Protein AF-A0A7Z9U9C7-F1 (afdb_monomer_lite)

Foldseek 3Di:
DDDDPPPPPPPDDDPVNVVVCVVVVVVVVVVVVVVVVVVVLVVVLVVLVVVLVVQQVLLVVLVQVVLQQFAFQPPAAAPVRHGGHAFKDDPPPDDQDDVPDPDDDDDFDKTKGKGQDDPFPPDDRDPPVCCVPPRFIWIKMWGWDQAPPLQAIWTKIFTFPGAHNHRNPGNYGDPVTDIDTSGGRWFFQDPPDPSRGDCQWDWDADPPGKIKIKGKHWSPRDVVSQVSQDDDPDGTDIDIDIDIDDRVVSVPD

Structure (mmCIF, N/CA/C/O backbone):
data_AF-A0A7Z9U9C7-F1
#
_entry.id   AF-A0A7Z9U9C7-F1
#
loop_
_atom_site.group_PDB
_atom_site.id
_atom_site.type_symbol
_atom_site.label_atom_id
_atom_site.label_alt_id
_atom_site.label_comp_id
_atom_site.label_asym_id
_atom_site.label_entity_id
_atom_site.label_seq_id
_atom_site.pdbx_PDB_ins_code
_atom_site.Cartn_x
_atom_site.Cartn_y
_atom_site.Cartn_z
_atom_site.occupancy
_atom_site.B_iso_or_equiv
_atom_site.auth_seq_id
_atom_site.auth_comp_id
_atom_site.auth_asym_id
_atom_site.auth_atom_id
_atom_site.pdbx_PDB_model_num
ATOM 1 N N . MET A 1 1 ? -26.287 56.395 79.091 1.00 42.47 1 MET A N 1
ATOM 2 C CA . MET A 1 1 ? -26.427 55.898 77.705 1.00 42.47 1 MET A CA 1
ATOM 3 C C . MET A 1 1 ? -25.687 54.576 77.603 1.00 42.47 1 MET A C 1
ATOM 5 O O . MET A 1 1 ? -24.468 54.585 77.644 1.00 42.47 1 MET A O 1
ATOM 9 N N . GLY A 1 2 ? -26.403 53.453 77.556 1.00 41.31 2 GLY A N 1
ATOM 10 C CA . GLY A 1 2 ? -25.819 52.135 77.297 1.00 41.31 2 GLY A CA 1
ATOM 11 C C . GLY A 1 2 ? -26.450 51.583 76.028 1.00 41.31 2 GLY A C 1
ATOM 12 O O . GLY A 1 2 ? -27.658 51.376 75.995 1.00 41.31 2 GLY A O 1
ATOM 13 N N . ILE A 1 3 ? -25.658 51.429 74.970 1.00 54.56 3 ILE A N 1
ATOM 14 C CA . ILE A 1 3 ? -26.102 50.847 73.701 1.00 54.56 3 ILE A CA 1
ATOM 15 C C . ILE A 1 3 ? -26.277 49.340 73.943 1.00 54.56 3 ILE A C 1
ATOM 17 O O . ILE A 1 3 ? -25.317 48.706 74.389 1.00 54.56 3 ILE A O 1
ATOM 21 N N . PRO A 1 4 ? -27.452 48.736 73.688 1.00 48.97 4 PRO A N 1
ATOM 22 C CA . PRO A 1 4 ? -27.586 47.294 73.807 1.00 48.97 4 PRO A CA 1
ATOM 23 C C . PRO A 1 4 ? -26.758 46.632 72.703 1.00 48.97 4 PRO A C 1
ATOM 25 O O . PRO A 1 4 ? -27.008 46.827 71.514 1.00 48.97 4 PRO A O 1
ATOM 28 N N . GLN A 1 5 ? -25.754 45.852 73.105 1.00 55.41 5 GLN A N 1
ATOM 29 C CA . GLN A 1 5 ? -25.032 44.967 72.202 1.00 55.41 5 GLN A CA 1
ATOM 30 C C . GLN A 1 5 ? -26.007 43.907 71.686 1.00 55.41 5 GLN A C 1
ATOM 32 O O . GLN A 1 5 ? -26.390 42.982 72.404 1.00 55.41 5 GLN A O 1
ATOM 37 N N . THR A 1 6 ? -26.416 44.030 70.426 1.00 51.12 6 THR A N 1
ATOM 38 C CA . THR A 1 6 ? -27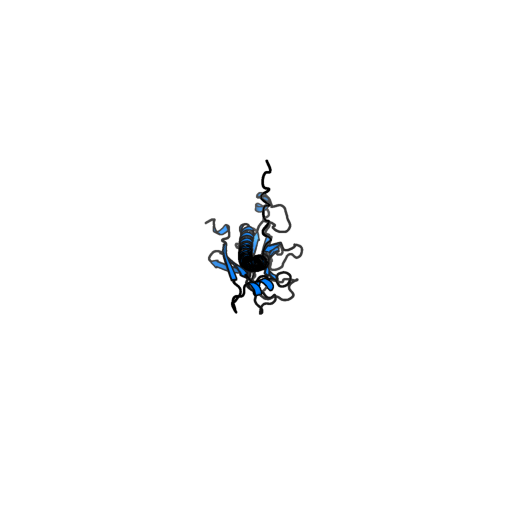.065 42.943 69.702 1.00 51.12 6 THR A CA 1
ATOM 39 C C . THR A 1 6 ? -26.023 41.853 69.480 1.00 51.12 6 THR A C 1
ATOM 41 O O . THR A 1 6 ? -25.224 41.891 68.546 1.00 51.12 6 THR A O 1
ATOM 44 N N . SER A 1 7 ? -25.991 40.866 70.376 1.00 52.22 7 SER A N 1
ATOM 45 C CA . SER A 1 7 ? -25.245 39.640 70.110 1.00 52.22 7 SER A CA 1
ATOM 46 C C . SER A 1 7 ? -25.823 39.006 68.840 1.00 52.22 7 SER A C 1
ATOM 48 O O . SER A 1 7 ? -26.969 38.557 68.797 1.00 52.22 7 SER A O 1
ATOM 50 N N . LEU A 1 8 ? -25.041 39.018 67.759 1.00 55.34 8 LEU A N 1
ATOM 51 C CA . LEU A 1 8 ? -25.302 38.204 66.579 1.00 55.34 8 LEU A CA 1
ATOM 52 C C . LEU A 1 8 ? -25.258 36.749 67.040 1.00 55.34 8 LEU A C 1
ATOM 54 O O . LEU A 1 8 ? -24.189 36.161 67.208 1.00 55.34 8 LEU A O 1
ATOM 58 N N . ARG A 1 9 ? -26.439 36.187 67.309 1.00 52.50 9 ARG A N 1
ATOM 59 C CA . ARG A 1 9 ? -26.630 34.787 67.674 1.00 52.50 9 ARG A CA 1
ATOM 60 C C . ARG A 1 9 ? -26.138 33.953 66.492 1.00 52.50 9 ARG A C 1
ATOM 62 O O . ARG A 1 9 ? -26.884 33.729 65.543 1.00 52.50 9 ARG A O 1
ATOM 69 N N . ARG A 1 10 ? -24.866 33.535 66.521 1.00 58.78 10 ARG A N 1
ATOM 70 C CA . ARG A 1 10 ? -24.325 32.535 65.595 1.00 58.78 10 ARG A CA 1
ATOM 71 C C . ARG A 1 10 ? -25.177 31.283 65.770 1.00 58.78 10 ARG A C 1
ATOM 73 O O . ARG A 1 10 ? -25.016 30.552 66.743 1.00 58.78 10 ARG A O 1
ATOM 80 N N . ARG A 1 11 ? -26.143 31.080 64.874 1.00 63.06 11 ARG A N 1
ATOM 81 C CA . ARG A 1 11 ? -26.871 29.819 64.773 1.00 63.06 11 ARG A CA 1
ATOM 82 C C . ARG A 1 11 ? -25.865 28.807 64.240 1.00 63.06 11 ARG A C 1
ATOM 84 O O . ARG A 1 11 ? -25.481 28.876 63.078 1.00 63.06 11 ARG A O 1
ATOM 91 N N . GLY A 1 12 ? -25.355 27.960 65.129 1.00 66.62 12 GLY A N 1
ATOM 92 C CA . GLY A 1 12 ? -24.594 26.786 64.722 1.00 66.62 12 GLY A CA 1
ATOM 93 C C . GLY A 1 12 ? -25.483 25.896 63.860 1.00 66.62 12 GLY A C 1
ATOM 94 O O . GLY A 1 12 ? -26.683 25.797 64.120 1.00 66.62 12 GLY A O 1
ATOM 95 N N . PHE A 1 13 ? -24.894 25.293 62.832 1.00 68.06 13 PHE A N 1
ATOM 96 C CA . PHE A 1 13 ? -25.578 24.316 61.996 1.00 68.06 13 PHE A CA 1
ATOM 97 C C . PHE A 1 13 ? -26.118 23.176 62.862 1.00 68.06 13 PHE A C 1
ATOM 99 O O . PHE A 1 13 ? -25.411 22.631 63.714 1.00 68.06 13 PHE A O 1
ATOM 106 N N . THR A 1 14 ? -27.380 22.826 62.652 1.00 82.44 14 THR A N 1
ATOM 107 C CA . THR A 1 14 ? -27.990 21.671 63.306 1.00 82.44 14 THR A CA 1
ATOM 108 C C . THR A 1 14 ? -27.438 20.378 62.703 1.00 82.44 14 THR A C 1
ATOM 110 O O . THR A 1 14 ? -27.059 20.328 61.532 1.00 82.44 14 THR A O 1
ATOM 113 N N . ILE A 1 15 ? -27.410 19.296 63.488 1.00 80.31 15 ILE A N 1
ATOM 114 C CA . ILE A 1 15 ? -26.941 17.974 63.026 1.00 80.31 15 ILE A CA 1
ATOM 115 C C . ILE A 1 15 ? -27.709 17.518 61.771 1.00 80.31 15 ILE A C 1
ATOM 117 O O . ILE A 1 15 ? -27.127 16.920 60.870 1.00 80.31 15 ILE A O 1
ATOM 121 N N . ILE A 1 16 ? -28.999 17.855 61.683 1.00 84.44 16 ILE A N 1
ATOM 122 C CA . ILE A 1 16 ? -29.855 17.535 60.534 1.00 84.44 16 ILE A CA 1
ATOM 123 C C . ILE A 1 16 ? -29.393 18.286 59.280 1.00 84.44 16 ILE A C 1
ATOM 125 O O . ILE A 1 16 ? -29.258 17.673 58.226 1.00 84.44 16 ILE A O 1
ATOM 129 N N . GLU A 1 17 ? -29.097 19.584 59.377 1.00 82.88 17 GLU A N 1
ATOM 130 C CA . GLU A 1 17 ? -28.591 20.358 58.236 1.00 82.88 17 GLU A CA 1
ATOM 131 C C . GLU A 1 17 ? -27.232 19.829 57.751 1.00 82.88 17 GLU A C 1
ATOM 133 O O . GLU A 1 17 ? -27.009 19.742 56.547 1.00 82.88 17 GLU A O 1
ATOM 138 N N . ILE A 1 18 ? -26.351 19.398 58.662 1.00 86.44 18 ILE A N 1
ATOM 139 C CA . ILE A 1 18 ? -25.065 18.776 58.301 1.00 86.44 18 ILE A CA 1
ATOM 140 C C . ILE A 1 18 ? -25.289 17.457 57.545 1.00 86.44 18 ILE A C 1
ATOM 142 O O . ILE A 1 18 ? -24.647 17.219 56.522 1.00 86.44 18 ILE A O 1
ATOM 146 N N . LEU A 1 19 ? -26.221 16.616 58.002 1.00 88.06 19 LEU A N 1
ATOM 147 C CA . LEU A 1 19 ? -26.559 15.356 57.330 1.00 88.06 19 LEU A CA 1
ATOM 148 C C . LEU A 1 19 ? -27.165 15.583 55.941 1.00 88.06 19 LEU A C 1
ATOM 150 O O . LEU A 1 19 ? -26.812 14.874 55.001 1.00 88.06 19 LEU A O 1
ATOM 154 N N . VAL A 1 20 ? -28.029 16.590 55.790 1.00 89.81 20 VAL A N 1
ATOM 155 C CA . VAL A 1 20 ? -28.599 16.964 54.488 1.00 89.81 20 VAL A CA 1
ATOM 156 C C . VAL A 1 20 ? -27.503 17.450 53.541 1.00 89.81 20 VAL A C 1
ATOM 158 O O . VAL A 1 20 ? -27.448 17.000 52.399 1.00 89.81 20 VAL A O 1
ATOM 161 N N . VAL A 1 21 ? -26.588 18.304 54.008 1.00 90.12 21 VAL A N 1
ATOM 162 C CA . VAL A 1 21 ? -25.460 18.781 53.195 1.00 90.12 21 VAL A CA 1
ATOM 163 C C . VAL A 1 21 ? -24.563 17.620 52.768 1.00 90.12 21 VAL A C 1
ATOM 165 O O . VAL A 1 21 ? -24.186 17.552 51.599 1.00 90.12 21 VAL A O 1
ATOM 168 N N . LEU A 1 22 ? -24.263 16.675 53.662 1.00 89.69 22 LEU A N 1
ATOM 169 C CA . LEU A 1 22 ? -23.480 15.483 53.324 1.00 89.69 22 LEU A CA 1
ATOM 170 C C . LEU A 1 22 ? -24.203 14.576 52.320 1.00 89.69 22 LEU A C 1
ATOM 172 O O . LEU A 1 22 ? -23.571 14.088 51.386 1.00 89.69 22 LEU A O 1
ATOM 176 N N . GLY A 1 23 ? -25.515 14.380 52.472 1.00 90.62 23 GLY A N 1
ATOM 177 C CA . GLY A 1 23 ? -26.328 13.589 51.545 1.00 90.62 23 GLY A CA 1
ATOM 178 C C . GLY A 1 23 ? -26.419 14.213 50.151 1.00 90.62 23 GLY A C 1
ATOM 179 O O . GLY A 1 23 ? -26.228 13.529 49.151 1.00 90.62 23 GLY A O 1
ATOM 180 N N . VAL A 1 24 ? -26.647 15.525 50.070 1.00 92.62 24 VAL A N 1
ATOM 181 C CA . VAL A 1 24 ? -26.693 16.247 48.788 1.00 92.62 24 VAL A CA 1
ATOM 182 C C . VAL A 1 24 ? -25.309 16.282 48.138 1.00 92.62 24 VAL A C 1
ATOM 184 O O . VAL A 1 24 ? -25.190 16.055 46.937 1.00 92.62 24 VAL A O 1
ATOM 187 N N . SER A 1 25 ? -24.250 16.500 48.922 1.00 91.12 25 SER A N 1
ATOM 188 C CA . SER A 1 25 ? -22.874 16.522 48.410 1.00 91.12 25 SER A CA 1
ATOM 189 C C . SER A 1 25 ? -22.423 15.147 47.912 1.00 91.12 25 SER A C 1
ATOM 191 O O . SER A 1 25 ? -21.778 15.061 46.869 1.00 91.12 25 SER A O 1
ATOM 193 N N . SER A 1 26 ? -22.781 14.062 48.610 1.00 90.50 26 SER A N 1
ATOM 194 C CA . SER A 1 26 ? -22.460 12.700 48.166 1.00 90.50 26 SER A CA 1
ATOM 195 C C . SER A 1 26 ? -23.234 12.321 46.904 1.00 90.50 26 SER A C 1
ATOM 197 O O . SER A 1 26 ? -22.638 11.791 45.968 1.00 90.50 26 SER A O 1
ATOM 199 N N . LEU A 1 27 ? -24.521 12.674 46.821 1.00 93.19 27 LEU A N 1
ATOM 200 C CA . LEU A 1 27 ? -25.331 12.477 45.619 1.00 93.19 27 LEU A CA 1
ATOM 201 C C . LEU A 1 27 ? -24.745 13.234 44.419 1.00 93.19 27 LEU A C 1
ATOM 203 O O . LEU A 1 27 ? -24.613 12.662 43.337 1.00 93.19 27 LEU A O 1
ATOM 207 N N . LEU A 1 28 ? -24.351 14.496 44.618 1.00 91.88 28 LEU A N 1
ATOM 208 C CA . LEU A 1 28 ? -23.705 15.310 43.587 1.00 91.88 28 LEU A CA 1
ATOM 209 C C . LEU A 1 28 ? -22.374 14.704 43.135 1.00 91.88 28 LEU A C 1
ATOM 211 O O . LEU A 1 28 ? -22.113 14.664 41.936 1.00 91.88 28 LEU A O 1
ATOM 215 N N . LEU A 1 29 ? -21.558 14.186 44.057 1.00 93.12 29 LEU A N 1
ATOM 216 C CA . LEU A 1 29 ? -20.303 13.508 43.717 1.00 93.12 29 LEU A CA 1
ATOM 217 C C . LEU A 1 29 ? -20.534 12.226 42.911 1.00 93.12 29 LEU A C 1
ATOM 219 O O . LEU A 1 29 ? -19.809 11.979 41.950 1.00 93.12 29 LEU A O 1
ATOM 223 N N . VAL A 1 30 ? -21.548 11.430 43.259 1.00 92.19 30 VAL A N 1
ATOM 224 C CA . VAL A 1 30 ? -21.900 10.211 42.511 1.00 92.19 30 VAL A CA 1
ATOM 225 C C . VAL A 1 30 ? -22.388 10.556 41.104 1.00 92.19 30 VAL A C 1
ATOM 227 O O . VAL A 1 30 ? -21.942 9.938 40.138 1.00 92.19 30 VAL A O 1
ATOM 230 N N . LEU A 1 31 ? -23.248 11.569 40.968 1.00 89.81 31 LEU A N 1
ATOM 231 C CA . LEU A 1 31 ? -23.704 12.070 39.668 1.00 89.81 31 LEU A CA 1
ATOM 232 C C . LEU A 1 31 ? -22.538 12.586 38.822 1.00 89.81 31 LEU A C 1
ATOM 234 O O . LEU A 1 31 ? -22.415 12.216 37.657 1.00 89.81 31 LEU A O 1
ATOM 238 N N . LEU A 1 32 ? -21.650 13.382 39.416 1.00 90.38 32 LEU A N 1
ATOM 239 C CA . LEU A 1 32 ? -20.472 13.913 38.741 1.00 90.38 32 LEU A CA 1
ATOM 240 C C . LEU A 1 32 ? -19.545 12.781 38.270 1.00 90.38 32 LEU A C 1
ATOM 242 O O . LEU A 1 32 ? -19.127 12.767 37.114 1.00 90.38 32 LEU A O 1
ATOM 246 N N . ALA A 1 33 ? -19.269 11.797 39.130 1.00 85.19 33 ALA A N 1
ATOM 247 C CA . ALA A 1 33 ? -18.455 10.633 38.787 1.00 85.19 33 ALA A CA 1
ATOM 248 C C . ALA A 1 33 ? -19.085 9.800 37.658 1.00 85.19 33 ALA A C 1
ATOM 250 O O . ALA A 1 33 ? -18.378 9.355 36.751 1.00 85.19 33 ALA A O 1
ATOM 251 N N . ALA A 1 34 ? -20.411 9.627 37.675 1.00 84.00 34 ALA A N 1
ATOM 252 C CA . ALA A 1 34 ? -21.136 8.955 36.603 1.00 84.00 34 ALA A CA 1
ATOM 253 C C . ALA A 1 34 ? -21.022 9.729 35.281 1.00 84.00 34 ALA A C 1
ATOM 255 O O . ALA A 1 34 ? -20.659 9.137 34.269 1.00 84.00 34 ALA A O 1
ATOM 256 N N . MET A 1 35 ? -21.235 11.049 35.286 1.00 82.50 35 MET A N 1
ATOM 257 C CA . MET A 1 35 ? -21.115 11.882 34.083 1.00 82.50 35 MET A CA 1
ATOM 258 C C . MET A 1 35 ? -19.691 11.894 33.516 1.00 82.50 35 MET A C 1
ATOM 260 O O . MET A 1 35 ? -19.529 11.777 32.304 1.00 82.50 35 MET A O 1
ATOM 264 N N . PHE A 1 36 ? -18.656 11.964 34.362 1.00 81.56 36 PHE A N 1
ATOM 265 C CA . PHE A 1 36 ? -17.266 11.853 33.905 1.00 81.56 36 PHE A CA 1
ATOM 266 C C . PHE A 1 36 ? -16.976 10.493 33.280 1.00 81.56 36 PHE A C 1
ATOM 268 O O . PHE A 1 36 ? -16.325 10.425 32.239 1.00 81.56 36 PHE A O 1
ATOM 275 N N . ARG A 1 37 ? -17.477 9.407 33.877 1.00 74.38 37 ARG A N 1
ATOM 276 C CA . ARG A 1 37 ? -17.314 8.062 33.322 1.00 74.38 37 ARG A CA 1
ATOM 277 C C . ARG A 1 37 ? -17.971 7.945 31.946 1.00 74.38 37 ARG A C 1
ATOM 279 O O . ARG A 1 37 ? -17.332 7.444 31.024 1.00 74.38 37 ARG A O 1
ATOM 286 N N . THR A 1 38 ? -19.206 8.422 31.796 1.00 72.62 38 THR A N 1
ATOM 287 C CA . THR A 1 38 ? -19.933 8.371 30.519 1.00 72.62 38 THR A CA 1
ATOM 288 C C . THR A 1 38 ? -19.286 9.278 29.472 1.00 72.62 38 THR A C 1
ATOM 290 O O . THR A 1 38 ? -19.036 8.838 28.353 1.00 72.62 38 THR A O 1
ATOM 293 N N . GLY A 1 39 ? -18.914 10.506 29.845 1.00 64.44 39 GLY A N 1
ATOM 294 C CA . GLY A 1 39 ? -18.251 11.454 28.948 1.00 64.44 39 GLY A CA 1
ATOM 295 C C . GLY A 1 39 ? -16.885 10.962 28.468 1.00 64.44 39 GLY A C 1
ATOM 296 O O . GLY A 1 39 ? -16.597 11.007 27.274 1.00 64.44 39 GLY A O 1
ATOM 297 N N . MET A 1 40 ? -16.053 10.412 29.359 1.00 70.25 40 MET A N 1
ATOM 298 C CA . MET A 1 40 ? -14.773 9.813 28.958 1.00 70.25 40 MET A CA 1
ATOM 299 C C . MET A 1 40 ? -14.962 8.601 28.041 1.00 70.25 40 MET A C 1
ATOM 301 O O . MET A 1 40 ? -14.163 8.399 27.127 1.00 70.25 40 MET A O 1
ATOM 305 N N . TRP A 1 41 ? -16.014 7.807 28.255 1.00 62.94 41 TRP A N 1
ATOM 306 C CA . TRP A 1 41 ? -16.321 6.662 27.402 1.00 62.94 41 TRP A CA 1
ATOM 307 C C . TRP A 1 41 ? -16.702 7.092 25.978 1.00 62.94 41 TRP A C 1
ATOM 309 O O . TRP A 1 41 ? -16.161 6.556 25.010 1.00 62.94 41 TRP A O 1
ATOM 319 N N . GLU A 1 42 ? -17.556 8.107 25.830 1.00 60.88 42 GLU A N 1
ATOM 320 C CA . GLU A 1 42 ? -17.929 8.654 24.519 1.00 60.88 42 GLU A CA 1
ATOM 321 C C . GLU A 1 42 ? -16.744 9.311 23.798 1.00 60.88 42 GLU A C 1
ATOM 323 O O . GLU A 1 42 ? -16.528 9.068 22.606 1.00 60.88 42 GLU A O 1
ATOM 328 N N . VAL A 1 43 ? -15.929 10.088 24.521 1.00 58.84 43 VAL A N 1
ATOM 329 C CA . VAL A 1 43 ? -14.726 10.734 23.971 1.00 58.84 43 VAL A CA 1
ATOM 330 C C . VAL A 1 43 ? -13.703 9.693 23.512 1.00 58.84 43 VAL A C 1
ATOM 332 O O . VAL A 1 43 ? -13.184 9.794 22.399 1.00 58.84 43 VAL A O 1
ATOM 335 N N . SER A 1 44 ? -13.456 8.651 24.313 1.00 59.50 44 SER A N 1
ATOM 336 C CA . SER A 1 44 ? -12.551 7.555 23.947 1.00 59.50 44 SER A CA 1
ATOM 337 C C . SER A 1 44 ? -13.033 6.814 22.697 1.00 59.50 44 SER A C 1
ATOM 339 O O . SER A 1 44 ? -12.233 6.532 21.803 1.00 59.50 44 SER A O 1
ATOM 341 N N . ARG A 1 45 ? -14.342 6.557 22.589 1.00 60.41 45 ARG A N 1
ATOM 342 C CA . ARG A 1 45 ? -14.945 5.879 21.433 1.00 60.41 45 ARG A CA 1
ATOM 343 C C . ARG A 1 45 ? -14.869 6.716 20.154 1.00 60.41 45 ARG A C 1
ATOM 345 O O . ARG A 1 45 ? -14.635 6.172 19.074 1.00 60.41 45 ARG A O 1
ATOM 352 N N . SER A 1 46 ? -15.058 8.030 20.266 1.00 58.69 46 SER A N 1
ATOM 353 C CA . SER A 1 46 ? -14.942 8.965 19.141 1.00 58.69 46 SER A CA 1
ATOM 354 C C . SER A 1 46 ? -13.493 9.089 18.656 1.00 58.69 46 SER A C 1
ATOM 356 O O . SER A 1 46 ? -13.226 8.982 17.457 1.00 58.69 46 SER A O 1
ATOM 358 N N . SER A 1 47 ? -12.541 9.211 19.588 1.00 61.31 47 SER A N 1
ATOM 359 C CA . SER A 1 47 ? -11.113 9.347 19.281 1.00 61.31 47 SER A CA 1
ATOM 360 C C . SER A 1 47 ? -10.562 8.151 18.499 1.00 61.31 47 SER A C 1
ATOM 362 O O . SER A 1 47 ? -9.881 8.345 17.493 1.00 61.31 47 SER A O 1
ATOM 364 N N . GLY A 1 48 ? -10.901 6.921 18.903 1.00 65.75 48 GLY A N 1
ATOM 365 C CA . GLY A 1 48 ? -10.427 5.717 18.209 1.00 65.75 48 GLY A CA 1
ATOM 366 C C . GLY A 1 48 ? -10.908 5.637 16.756 1.00 65.75 48 GLY A C 1
ATOM 367 O O . GLY A 1 48 ? -10.145 5.292 15.859 1.00 65.75 48 GLY A O 1
ATOM 368 N N . ARG A 1 49 ? -12.154 6.041 16.475 1.00 69.75 49 ARG A N 1
ATOM 369 C CA . ARG A 1 49 ? -12.685 6.056 15.099 1.00 69.75 49 ARG A CA 1
ATOM 370 C C . ARG A 1 49 ? -11.974 7.073 14.211 1.00 69.75 49 ARG A C 1
ATOM 372 O O . ARG A 1 49 ? -11.687 6.774 13.055 1.00 69.75 49 ARG A O 1
ATOM 379 N N . ILE A 1 50 ? -11.694 8.261 14.743 1.00 75.38 50 ILE A N 1
ATOM 380 C CA . ILE A 1 50 ? -10.988 9.320 14.009 1.00 75.38 50 ILE A CA 1
ATOM 381 C C . ILE A 1 50 ? -9.577 8.860 13.642 1.00 75.38 50 ILE A C 1
ATOM 383 O O . ILE A 1 50 ? -9.131 9.068 12.513 1.00 75.38 50 ILE A O 1
ATOM 387 N N . GLU A 1 51 ? -8.886 8.201 14.569 1.00 76.38 51 GLU A N 1
ATOM 388 C CA . GLU A 1 51 ? -7.540 7.692 14.335 1.00 76.38 51 GLU A CA 1
ATOM 389 C C . GLU A 1 51 ? -7.514 6.603 13.256 1.00 76.38 51 GLU A C 1
ATOM 391 O O . GLU A 1 51 ? -6.723 6.699 12.315 1.00 76.38 51 GLU A O 1
ATOM 396 N N . VAL A 1 52 ? -8.434 5.635 13.324 1.00 77.00 52 VAL A N 1
ATOM 397 C CA . VAL A 1 52 ? -8.602 4.570 12.316 1.00 77.00 52 VAL A CA 1
ATOM 398 C C . VAL A 1 52 ? -8.850 5.153 10.924 1.00 77.00 52 VAL A C 1
ATOM 400 O O . VAL A 1 52 ? -8.207 4.749 9.952 1.00 77.00 52 VAL A O 1
ATOM 403 N N . VAL A 1 53 ? -9.723 6.160 10.822 1.00 83.56 53 VAL A N 1
ATOM 404 C CA . VAL A 1 53 ? -9.986 6.856 9.555 1.00 83.56 53 VAL A CA 1
ATOM 405 C C . VAL A 1 53 ? -8.738 7.585 9.052 1.00 83.56 53 VAL A C 1
ATOM 407 O O . VAL A 1 53 ? -8.400 7.508 7.869 1.00 83.56 53 VAL A O 1
ATOM 410 N N . ARG A 1 54 ? -8.017 8.274 9.943 1.00 86.12 54 ARG A N 1
ATOM 411 C CA . ARG A 1 54 ? -6.783 8.984 9.593 1.00 86.12 54 ARG A CA 1
ATOM 412 C C . ARG A 1 54 ? -5.726 8.030 9.036 1.00 86.12 54 ARG A C 1
ATOM 414 O O . ARG A 1 54 ? -5.087 8.372 8.047 1.00 86.12 54 ARG A O 1
ATOM 421 N N . MET A 1 55 ? -5.575 6.843 9.623 1.00 84.75 55 MET A N 1
ATOM 422 C CA . MET A 1 55 ? -4.631 5.826 9.149 1.00 84.75 55 MET A CA 1
ATOM 423 C C . MET A 1 55 ? -4.989 5.294 7.762 1.00 84.75 55 MET A C 1
ATOM 425 O O . MET A 1 55 ? -4.121 5.255 6.893 1.00 84.75 55 MET A O 1
ATOM 429 N N . GLY A 1 56 ? -6.257 4.934 7.531 1.00 87.19 56 GLY A N 1
ATOM 430 C CA . GLY A 1 56 ? -6.704 4.456 6.218 1.00 87.19 56 GLY A CA 1
ATOM 431 C C . GLY A 1 56 ? -6.481 5.498 5.119 1.00 87.19 56 GLY A C 1
ATOM 432 O O . GLY A 1 56 ? -5.964 5.183 4.046 1.00 87.19 56 GLY A O 1
ATOM 433 N N . ARG A 1 57 ? -6.773 6.769 5.417 1.00 90.62 57 ARG A N 1
ATOM 434 C CA . ARG A 1 57 ? -6.536 7.874 4.484 1.00 90.62 57 ARG A CA 1
ATOM 435 C C . ARG A 1 57 ? -5.050 8.110 4.234 1.00 90.62 57 ARG A C 1
ATOM 437 O O . ARG A 1 57 ? -4.642 8.209 3.085 1.00 90.62 57 ARG A O 1
ATOM 444 N N . GLN A 1 58 ? -4.238 8.133 5.290 1.00 91.88 58 GLN A N 1
ATOM 445 C CA . GLN A 1 58 ? -2.788 8.272 5.172 1.00 91.88 58 GLN A CA 1
ATOM 446 C C . GLN A 1 58 ? -2.178 7.148 4.324 1.00 91.88 58 GLN A C 1
ATOM 448 O O . GLN A 1 58 ? -1.271 7.409 3.536 1.00 91.88 58 GLN A O 1
ATOM 453 N N . ALA A 1 59 ? -2.676 5.915 4.456 1.00 91.19 59 ALA A N 1
ATOM 454 C CA . ALA A 1 59 ? -2.242 4.794 3.630 1.00 91.19 59 ALA A CA 1
ATOM 455 C C . ALA A 1 59 ? -2.525 5.057 2.144 1.00 91.19 59 ALA A C 1
ATOM 457 O O . ALA A 1 59 ? -1.609 4.959 1.331 1.00 91.19 59 ALA A O 1
ATOM 458 N N . LEU A 1 60 ? -3.754 5.456 1.797 1.00 92.75 60 LEU A N 1
ATOM 459 C CA . LEU A 1 60 ? -4.124 5.789 0.418 1.00 92.75 60 LEU A CA 1
ATOM 460 C C . LEU A 1 60 ? -3.312 6.965 -0.138 1.00 92.75 60 LEU A C 1
ATOM 462 O O . LEU A 1 60 ? -2.773 6.854 -1.237 1.00 92.75 60 LEU A O 1
ATOM 466 N N . ASP A 1 61 ? -3.164 8.046 0.628 1.00 93.12 61 ASP A N 1
ATOM 467 C CA . ASP A 1 61 ? -2.394 9.228 0.220 1.00 93.12 61 ASP A CA 1
ATOM 468 C C . ASP A 1 61 ? -0.919 8.867 -0.035 1.00 93.12 61 ASP A C 1
ATOM 470 O O . ASP A 1 61 ? -0.305 9.323 -1.005 1.00 93.12 61 ASP A O 1
ATOM 474 N N . ASN A 1 62 ? -0.339 8.009 0.811 1.00 92.44 62 ASN A N 1
ATOM 475 C CA . ASN A 1 62 ? 1.025 7.524 0.627 1.00 92.44 62 ASN A CA 1
ATOM 476 C C . ASN A 1 62 ? 1.146 6.642 -0.617 1.00 92.44 62 ASN A C 1
ATOM 478 O O . ASN A 1 62 ? 2.073 6.849 -1.395 1.00 92.44 62 ASN A O 1
ATOM 482 N N . ILE A 1 63 ? 0.214 5.712 -0.842 1.00 92.19 63 ILE A N 1
ATOM 483 C CA . ILE A 1 63 ? 0.199 4.878 -2.051 1.00 92.19 63 ILE A CA 1
ATOM 484 C C . ILE A 1 63 ? 0.126 5.762 -3.301 1.00 92.19 63 ILE A C 1
ATOM 486 O O . ILE A 1 63 ? 0.974 5.644 -4.183 1.00 92.19 63 ILE A O 1
ATOM 490 N N . GLN A 1 64 ? -0.826 6.696 -3.352 1.00 90.44 64 GLN A N 1
ATOM 491 C CA . GLN A 1 64 ? -0.995 7.610 -4.482 1.00 90.44 64 GLN A CA 1
ATOM 492 C C . GLN A 1 64 ? 0.266 8.426 -4.768 1.00 90.44 64 GLN A C 1
ATOM 494 O O . GLN A 1 64 ? 0.619 8.610 -5.931 1.00 90.44 64 GLN A O 1
ATOM 499 N N . ARG A 1 65 ? 0.975 8.888 -3.730 1.00 89.75 65 ARG A N 1
ATOM 500 C CA . ARG A 1 65 ? 2.218 9.651 -3.894 1.00 89.75 65 ARG A CA 1
ATOM 501 C C . ARG A 1 65 ? 3.292 8.861 -4.638 1.00 89.75 65 ARG A C 1
ATOM 503 O O . ARG A 1 65 ? 3.939 9.418 -5.519 1.00 89.75 65 ARG A O 1
ATOM 510 N N . TYR A 1 66 ? 3.496 7.593 -4.288 1.00 90.44 66 TYR A N 1
ATOM 511 C CA . TYR A 1 66 ? 4.487 6.765 -4.979 1.00 90.44 66 TYR A CA 1
ATOM 512 C C . TYR A 1 66 ? 4.010 6.387 -6.374 1.00 90.44 66 TYR A C 1
ATOM 514 O O . TYR A 1 66 ? 4.783 6.481 -7.329 1.00 90.44 66 TYR A O 1
ATOM 522 N N . LEU A 1 67 ? 2.724 6.055 -6.509 1.00 89.00 67 LEU A N 1
ATOM 523 C CA . LEU A 1 67 ? 2.155 5.732 -7.807 1.00 89.00 67 LEU A CA 1
ATOM 524 C C . LEU A 1 67 ? 2.207 6.925 -8.769 1.00 89.00 67 LEU A C 1
ATOM 526 O O . LEU A 1 67 ? 2.495 6.738 -9.936 1.00 89.00 67 LEU A O 1
ATOM 530 N N . ALA A 1 68 ? 2.087 8.172 -8.312 1.00 86.88 68 ALA A N 1
ATOM 531 C CA . ALA A 1 68 ? 2.236 9.353 -9.172 1.00 86.88 68 ALA A CA 1
ATOM 532 C C . ALA A 1 68 ? 3.569 9.409 -9.951 1.00 86.88 68 ALA A C 1
ATOM 534 O O . ALA A 1 68 ? 3.637 10.050 -10.995 1.00 86.88 68 ALA A O 1
ATOM 535 N N . SER A 1 69 ? 4.613 8.725 -9.469 1.00 85.44 69 SER A N 1
ATOM 536 C CA . SER A 1 69 ? 5.917 8.630 -10.137 1.00 85.44 69 SER A CA 1
ATOM 537 C C . SER A 1 69 ? 6.047 7.448 -11.108 1.00 85.44 69 SER A C 1
ATOM 539 O O . SER A 1 69 ? 7.149 7.185 -11.595 1.00 85.44 69 SER A O 1
ATOM 541 N N . THR A 1 70 ? 4.963 6.707 -11.366 1.00 87.31 70 THR A N 1
ATOM 542 C CA . THR A 1 70 ? 4.995 5.503 -12.203 1.00 87.31 70 THR A CA 1
ATOM 543 C C . THR A 1 70 ? 5.110 5.849 -13.673 1.00 87.31 70 THR A C 1
ATOM 545 O O . THR A 1 70 ? 4.301 6.619 -14.196 1.00 87.31 70 THR A O 1
ATOM 548 N N . VAL A 1 71 ? 6.076 5.235 -14.347 1.00 84.19 71 VAL A N 1
ATOM 549 C CA . VAL A 1 71 ? 6.340 5.427 -15.777 1.00 84.19 71 VAL A CA 1
ATOM 550 C C . VAL A 1 71 ? 6.801 4.085 -16.344 1.00 84.19 71 VAL A C 1
ATOM 552 O O . VAL A 1 71 ? 7.559 3.397 -15.659 1.00 84.19 71 VAL A O 1
ATOM 555 N N . PRO A 1 72 ? 6.368 3.677 -17.551 1.00 84.19 72 PRO A N 1
ATOM 556 C CA . PRO A 1 72 ? 6.916 2.479 -18.164 1.00 84.19 72 PRO A CA 1
ATOM 557 C C . PRO A 1 72 ? 8.416 2.647 -18.444 1.00 84.19 72 PRO A C 1
ATOM 559 O O . PRO A 1 72 ? 8.874 3.746 -18.774 1.00 84.19 72 PRO A O 1
ATOM 562 N N . PRO A 1 73 ? 9.189 1.565 -18.336 1.00 84.31 73 PRO A N 1
ATOM 563 C CA . PRO A 1 73 ? 10.614 1.601 -18.605 1.00 84.31 73 PRO A CA 1
ATOM 564 C C . PRO A 1 73 ? 10.873 1.792 -20.106 1.00 84.31 73 PRO A C 1
ATOM 566 O O . PRO A 1 73 ? 10.394 1.029 -20.937 1.00 84.31 73 PRO A O 1
ATOM 569 N N . THR A 1 74 ? 11.654 2.805 -20.479 1.00 77.75 74 THR A N 1
ATOM 570 C CA . THR A 1 74 ? 11.836 3.185 -21.896 1.00 77.75 74 THR A CA 1
ATOM 571 C C . THR A 1 74 ? 12.916 2.390 -22.634 1.00 77.75 74 THR A C 1
ATOM 573 O O . THR A 1 74 ? 12.962 2.412 -23.861 1.00 77.75 74 THR A O 1
ATOM 576 N N . ASN A 1 75 ? 13.786 1.689 -21.908 1.00 82.38 75 ASN A N 1
ATOM 577 C CA . ASN A 1 75 ? 14.930 0.927 -22.426 1.00 82.38 75 ASN A CA 1
ATOM 578 C C . ASN A 1 75 ? 14.874 -0.573 -22.103 1.00 82.38 75 ASN A C 1
ATOM 580 O O . ASN A 1 75 ? 15.854 -1.267 -22.369 1.00 82.38 75 ASN A O 1
ATOM 584 N N . LEU A 1 76 ? 13.777 -1.067 -21.522 1.00 86.31 76 LEU A N 1
ATOM 585 C CA . LEU A 1 76 ? 13.619 -2.492 -21.248 1.00 86.31 76 LEU A CA 1
ATOM 586 C C . LEU A 1 76 ? 12.859 -3.182 -22.374 1.00 86.31 76 LEU A C 1
ATOM 588 O O . LEU A 1 76 ? 11.795 -2.727 -22.806 1.00 86.31 76 LEU A O 1
ATOM 592 N N . THR A 1 77 ? 13.398 -4.314 -22.806 1.00 87.06 77 THR A N 1
ATOM 593 C CA . THR A 1 77 ? 12.708 -5.263 -23.677 1.00 87.06 77 THR A CA 1
ATOM 594 C C . THR A 1 77 ? 12.420 -6.546 -22.915 1.00 87.06 77 THR A C 1
ATOM 596 O O . THR A 1 77 ? 13.206 -6.948 -22.057 1.00 87.06 77 THR A O 1
ATOM 599 N N . ASP A 1 78 ? 11.308 -7.197 -23.233 1.00 82.38 78 ASP A N 1
ATOM 600 C CA . ASP A 1 78 ? 11.046 -8.557 -22.790 1.00 82.38 78 ASP A CA 1
ATOM 601 C C . ASP A 1 78 ? 12.044 -9.551 -23.425 1.00 82.38 78 ASP A C 1
ATOM 603 O O . ASP A 1 78 ? 12.741 -9.207 -24.389 1.00 82.38 78 ASP A O 1
ATOM 607 N N . PRO A 1 79 ? 12.134 -10.797 -22.919 1.00 80.81 79 PRO A N 1
ATOM 608 C CA . PRO A 1 79 ? 12.982 -11.823 -23.528 1.00 80.81 79 PRO A CA 1
ATOM 609 C C . PRO A 1 79 ? 12.637 -12.139 -24.995 1.00 80.81 79 PRO A C 1
ATOM 611 O O . PRO A 1 79 ? 13.451 -12.730 -25.702 1.00 80.81 79 PRO A O 1
ATOM 614 N N . GLY A 1 80 ? 11.444 -11.753 -25.460 1.00 83.12 80 GLY A N 1
ATOM 615 C CA . GLY A 1 80 ? 11.006 -11.848 -26.852 1.00 83.12 80 GLY A CA 1
ATOM 616 C C . GLY A 1 80 ? 11.420 -10.654 -27.722 1.00 83.12 80 GLY A C 1
ATOM 617 O O . GLY A 1 80 ? 11.113 -10.648 -28.912 1.00 83.12 80 GLY A O 1
ATOM 618 N N . GLY A 1 81 ? 12.117 -9.661 -27.161 1.00 83.94 81 GLY A N 1
ATOM 619 C CA . GLY A 1 81 ? 12.569 -8.454 -27.852 1.00 83.94 81 GLY A CA 1
ATOM 620 C C . GLY A 1 81 ? 11.518 -7.346 -27.975 1.00 83.94 81 GLY A C 1
ATOM 621 O O . GLY A 1 81 ? 11.794 -6.329 -28.612 1.00 83.94 81 GLY A O 1
ATOM 622 N N . ASN A 1 82 ? 10.336 -7.493 -27.374 1.00 86.62 82 ASN A N 1
ATOM 623 C CA . ASN A 1 82 ? 9.304 -6.457 -27.385 1.00 86.62 82 ASN A CA 1
ATOM 624 C C . ASN A 1 82 ? 9.573 -5.432 -26.289 1.00 86.62 82 ASN A C 1
ATOM 626 O O . ASN A 1 82 ? 9.983 -5.781 -25.186 1.00 86.62 82 ASN A O 1
ATOM 630 N N . THR A 1 83 ? 9.303 -4.158 -26.550 1.00 84.75 83 THR A N 1
ATOM 631 C CA . THR A 1 83 ? 9.440 -3.117 -25.527 1.00 84.75 83 THR A CA 1
ATOM 632 C C . THR A 1 83 ? 8.437 -3.316 -24.392 1.00 84.75 83 THR A C 1
ATOM 634 O O . THR A 1 83 ? 7.263 -3.618 -24.611 1.00 84.75 83 THR A O 1
ATOM 637 N N . VAL A 1 84 ? 8.892 -3.118 -23.156 1.00 83.94 84 VAL A N 1
ATOM 638 C CA . VAL A 1 84 ? 8.023 -3.161 -21.977 1.00 83.94 84 VAL A CA 1
ATOM 639 C C . VAL A 1 84 ? 7.242 -1.850 -21.902 1.00 83.94 84 VAL A C 1
ATOM 641 O O . VAL A 1 84 ? 7.797 -0.791 -21.629 1.00 83.94 84 VAL A O 1
ATOM 644 N N . THR A 1 85 ? 5.939 -1.911 -22.166 1.00 80.69 85 THR A N 1
ATOM 645 C CA . THR A 1 85 ? 5.076 -0.719 -22.273 1.00 80.69 85 THR A CA 1
ATOM 646 C C . THR A 1 85 ? 4.236 -0.444 -21.028 1.00 80.69 85 THR A C 1
ATOM 648 O O . THR A 1 85 ? 3.563 0.583 -20.944 1.00 80.69 85 THR A O 1
ATOM 651 N N . GLU A 1 86 ? 4.261 -1.335 -20.040 1.00 80.75 86 GLU A N 1
ATOM 652 C CA . GLU A 1 86 ? 3.463 -1.210 -18.823 1.00 80.75 86 GLU A CA 1
ATOM 653 C C . GLU A 1 86 ? 4.217 -0.468 -17.709 1.00 80.75 86 GLU A C 1
ATOM 655 O O . GLU A 1 86 ? 5.388 -0.724 -17.441 1.00 80.75 86 GLU A O 1
ATOM 660 N N . ALA A 1 87 ? 3.534 0.456 -17.030 1.00 83.62 87 ALA A N 1
ATOM 661 C CA . ALA A 1 87 ? 4.075 1.146 -15.852 1.00 83.62 87 ALA A CA 1
ATOM 662 C C . ALA A 1 87 ? 3.895 0.329 -14.560 1.00 83.62 87 ALA A C 1
ATOM 664 O O . ALA A 1 87 ? 4.679 0.445 -13.618 1.00 83.62 87 ALA A O 1
ATOM 665 N N . ILE A 1 88 ? 2.837 -0.483 -14.529 1.00 85.38 88 ILE A N 1
ATOM 666 C CA . ILE A 1 88 ? 2.447 -1.349 -13.419 1.00 85.38 88 ILE A CA 1
ATOM 667 C C . ILE A 1 88 ? 2.400 -2.763 -13.969 1.00 85.38 88 ILE A C 1
ATOM 669 O O . ILE A 1 88 ? 1.705 -3.022 -14.955 1.00 85.38 88 ILE A O 1
ATOM 673 N N . TYR A 1 89 ? 3.126 -3.659 -13.320 1.00 80.00 89 TYR A N 1
ATOM 674 C CA . TYR A 1 89 ? 3.246 -5.045 -13.737 1.00 80.00 89 TYR A CA 1
ATOM 675 C C . TYR A 1 89 ? 2.695 -5.968 -12.656 1.00 80.00 89 TYR A C 1
ATOM 677 O O . TYR A 1 89 ? 2.543 -5.601 -11.491 1.00 80.00 89 TYR A O 1
ATOM 685 N N . VAL A 1 90 ? 2.334 -7.172 -13.078 1.00 69.44 90 VAL A N 1
ATOM 686 C CA . VAL A 1 90 ? 1.899 -8.243 -12.185 1.00 69.44 90 VAL A CA 1
ATOM 687 C C . VAL A 1 90 ? 2.982 -9.313 -12.249 1.00 69.44 90 VAL A C 1
ATOM 689 O O . VAL A 1 90 ? 3.480 -9.580 -13.349 1.00 69.44 90 VAL A O 1
ATOM 692 N N . PRO A 1 91 ? 3.380 -9.914 -11.116 1.00 60.69 91 PRO A N 1
ATOM 693 C CA . PRO A 1 91 ? 4.232 -11.090 -11.163 1.00 60.69 91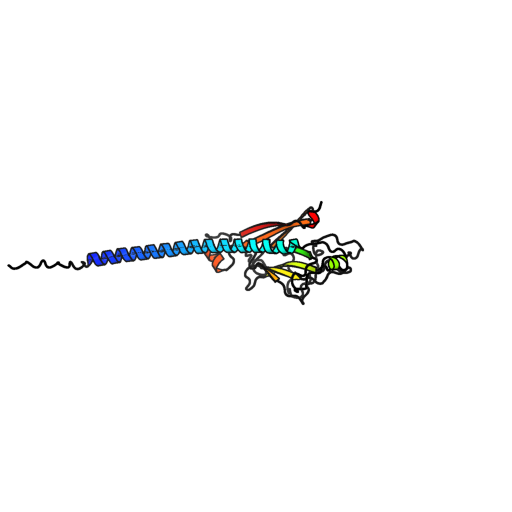 PRO A CA 1
ATOM 694 C C . PRO A 1 91 ? 3.555 -12.15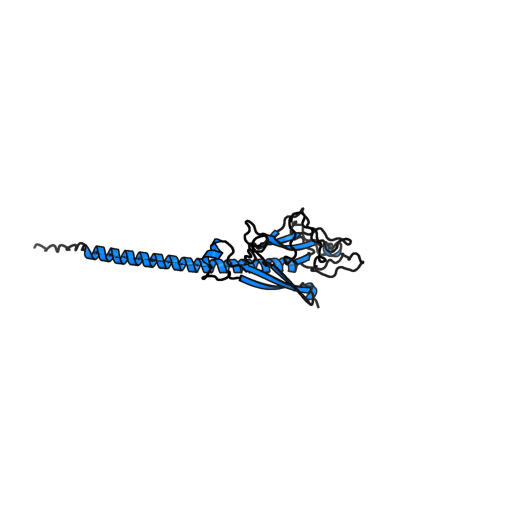7 -12.025 1.00 60.69 91 PRO A C 1
ATOM 696 O O . PRO A 1 91 ? 2.359 -12.412 -11.877 1.00 60.69 91 PRO A O 1
ATOM 699 N N . LEU A 1 92 ? 4.315 -12.767 -12.934 1.00 54.12 92 LEU A N 1
ATOM 700 C CA . LEU A 1 92 ? 3.884 -13.996 -13.598 1.00 54.12 92 LEU A CA 1
ATOM 701 C C . LEU A 1 92 ? 3.550 -15.003 -12.484 1.00 54.12 92 LEU A C 1
ATOM 703 O O . LEU A 1 92 ? 4.271 -15.063 -11.490 1.00 54.12 92 LEU A O 1
ATOM 707 N N . GLU A 1 93 ? 2.407 -15.676 -12.604 1.00 42.47 93 GLU A N 1
ATOM 708 C CA . GLU A 1 93 ? 1.503 -16.134 -11.528 1.00 42.47 93 GLU A CA 1
ATOM 709 C C . GLU A 1 93 ? 2.077 -17.023 -10.387 1.00 42.47 93 GLU A C 1
ATOM 711 O O . GLU A 1 93 ? 1.307 -17.461 -9.533 1.00 42.47 93 GLU A O 1
ATOM 716 N N . THR A 1 94 ? 3.391 -17.258 -10.275 1.00 43.28 94 THR A N 1
ATOM 717 C CA . THR A 1 94 ? 3.994 -18.177 -9.288 1.00 43.28 94 THR A CA 1
ATOM 718 C C . THR A 1 94 ? 5.282 -17.732 -8.564 1.00 43.28 94 THR A C 1
ATOM 720 O O . THR A 1 94 ? 5.644 -18.389 -7.590 1.00 43.28 94 THR A O 1
ATOM 723 N N . ASP A 1 95 ? 5.962 -16.631 -8.918 1.00 43.59 95 ASP A N 1
ATOM 724 C CA . ASP A 1 95 ? 7.435 -16.598 -8.718 1.00 43.59 95 ASP A CA 1
ATOM 725 C C . ASP A 1 95 ? 8.026 -15.560 -7.740 1.00 43.59 95 ASP A C 1
ATOM 727 O O . ASP A 1 95 ? 9.208 -15.239 -7.828 1.00 43.59 95 ASP A O 1
ATOM 731 N N . ILE A 1 96 ? 7.286 -15.026 -6.764 1.00 51.84 96 ILE A N 1
ATOM 732 C CA . ILE A 1 96 ? 7.921 -14.117 -5.782 1.00 51.84 96 ILE A CA 1
ATOM 733 C C . ILE A 1 96 ? 8.588 -14.920 -4.667 1.00 51.84 96 ILE A C 1
ATOM 735 O O . ILE A 1 96 ? 7.942 -15.374 -3.718 1.00 51.84 96 ILE A O 1
ATOM 739 N N . TYR A 1 97 ? 9.903 -15.073 -4.804 1.00 48.50 97 TYR A N 1
ATOM 740 C CA . TYR A 1 97 ? 10.791 -15.620 -3.789 1.00 48.50 97 TYR A CA 1
ATOM 741 C C . TYR A 1 97 ? 11.185 -14.519 -2.794 1.00 48.50 97 TYR A C 1
ATOM 743 O O . TYR A 1 97 ? 12.001 -13.646 -3.093 1.00 48.50 97 TYR A O 1
ATOM 751 N N . ASP A 1 98 ? 10.598 -14.560 -1.595 1.00 50.25 98 ASP A N 1
ATOM 752 C CA . ASP A 1 98 ? 11.054 -13.773 -0.448 1.00 50.25 98 ASP A CA 1
ATOM 753 C C . ASP A 1 98 ? 11.997 -14.640 0.408 1.00 50.25 98 ASP A C 1
ATOM 755 O O . ASP A 1 98 ? 11.520 -15.542 1.102 1.00 50.25 98 ASP A O 1
ATOM 759 N N . PRO A 1 99 ? 13.321 -14.399 0.405 1.00 43.59 99 PRO A N 1
ATOM 760 C CA . PRO A 1 99 ? 14.266 -15.197 1.187 1.00 43.59 99 PRO A CA 1
ATOM 761 C C . PRO A 1 99 ? 14.063 -15.071 2.706 1.00 43.59 99 PRO A C 1
ATOM 763 O O . PRO A 1 99 ? 14.605 -15.880 3.456 1.00 43.59 99 PRO A O 1
ATOM 766 N N . ASN A 1 100 ? 13.292 -14.079 3.168 1.00 46.50 100 ASN A N 1
ATOM 767 C CA . ASN A 1 100 ? 12.985 -13.869 4.582 1.00 46.50 100 ASN A CA 1
ATOM 768 C C . ASN A 1 100 ? 11.587 -14.374 4.981 1.00 46.50 100 ASN A C 1
ATOM 770 O O . ASN A 1 100 ? 11.250 -14.337 6.166 1.00 46.50 100 ASN A O 1
ATOM 774 N N . ALA A 1 101 ? 10.768 -14.850 4.037 1.00 47.72 101 ALA A N 1
ATOM 775 C CA . ALA A 1 101 ? 9.451 -15.402 4.341 1.00 47.72 101 ALA A CA 1
ATOM 776 C C . ALA A 1 101 ? 9.537 -16.928 4.488 1.00 47.72 101 ALA A C 1
ATOM 778 O O . ALA A 1 101 ? 9.629 -17.666 3.512 1.00 47.72 101 ALA A O 1
ATOM 779 N N . SER A 1 102 ? 9.463 -17.429 5.722 1.00 37.97 102 SER A N 1
ATOM 780 C CA . SER A 1 102 ? 9.465 -18.874 6.012 1.00 37.97 102 SER A CA 1
ATOM 781 C C . SER A 1 102 ? 8.167 -19.599 5.623 1.00 37.97 102 SER A C 1
ATOM 783 O O . SER A 1 102 ? 8.078 -20.817 5.741 1.00 37.97 102 SER A O 1
ATOM 785 N N . THR A 1 103 ? 7.150 -18.872 5.166 1.00 39.50 103 THR A N 1
ATOM 786 C CA . THR A 1 103 ? 5.853 -19.399 4.732 1.00 39.50 103 THR A CA 1
ATOM 787 C C . THR A 1 103 ? 5.328 -18.463 3.649 1.00 39.50 103 THR A C 1
ATOM 789 O O . THR A 1 103 ? 5.206 -17.267 3.891 1.00 39.50 103 THR A O 1
ATOM 792 N N . ASN A 1 104 ? 5.072 -18.958 2.440 1.00 41.16 104 ASN A N 1
ATOM 793 C CA . ASN A 1 104 ? 4.579 -18.132 1.336 1.00 41.16 104 ASN A CA 1
ATOM 794 C C . ASN A 1 104 ? 3.078 -18.413 1.129 1.00 41.16 104 ASN A C 1
ATOM 796 O O . ASN A 1 104 ? 2.745 -19.382 0.445 1.00 41.16 104 ASN A O 1
ATOM 800 N N . PRO A 1 105 ? 2.148 -17.643 1.724 1.00 40.34 105 PRO A N 1
ATOM 801 C CA . PRO A 1 105 ? 0.746 -17.699 1.349 1.00 40.34 105 PRO A CA 1
ATOM 802 C C . PRO A 1 105 ? 0.493 -16.640 0.264 1.00 40.34 105 PRO A C 1
ATOM 804 O O . PRO A 1 105 ? 0.508 -15.441 0.529 1.00 40.34 105 PRO A O 1
ATOM 807 N N . SER A 1 106 ? 0.263 -17.057 -0.980 1.00 43.41 106 SER A N 1
ATOM 808 C CA . SER A 1 106 ? -0.289 -16.161 -2.009 1.00 43.41 106 SER A CA 1
ATOM 809 C C . SER A 1 106 ? -1.828 -16.176 -1.944 1.00 43.41 106 SER A C 1
ATOM 811 O O . SER A 1 106 ? -2.370 -17.259 -1.709 1.00 43.41 106 SER A O 1
ATOM 813 N N . PRO A 1 107 ? -2.559 -15.061 -2.190 1.00 47.38 107 PRO A N 1
ATOM 814 C CA . PRO A 1 107 ? -2.098 -13.721 -2.569 1.00 47.38 107 PRO A CA 1
ATOM 815 C C . PRO A 1 107 ? -2.558 -12.626 -1.579 1.00 47.38 107 PRO A C 1
ATOM 817 O O . PRO A 1 107 ? -3.747 -12.335 -1.466 1.00 47.38 107 PRO A O 1
ATOM 820 N N . THR A 1 108 ? -1.634 -11.924 -0.916 1.00 56.38 108 THR A N 1
ATOM 821 C CA . THR A 1 108 ? -1.928 -10.590 -0.360 1.00 56.38 108 THR A CA 1
ATOM 822 C C . THR A 1 108 ? -1.840 -9.573 -1.495 1.00 56.38 108 THR A C 1
ATOM 824 O O . THR A 1 108 ? -0.865 -9.549 -2.247 1.00 56.38 108 THR A O 1
ATOM 827 N N . SER A 1 109 ? -2.885 -8.765 -1.688 1.00 70.38 109 SER A N 1
ATOM 828 C CA . SER A 1 109 ? -2.904 -7.782 -2.777 1.00 70.38 109 SER A CA 1
ATOM 829 C C . SER A 1 109 ? -1.682 -6.865 -2.696 1.00 70.38 109 SER A C 1
ATOM 831 O O . SER A 1 109 ? -1.338 -6.372 -1.623 1.00 70.38 109 SER A O 1
ATOM 833 N N . ARG A 1 110 ? -1.031 -6.641 -3.836 1.00 81.38 110 ARG A N 1
ATOM 834 C CA . ARG A 1 110 ? 0.223 -5.889 -3.956 1.00 81.38 110 ARG A CA 1
ATOM 835 C C . ARG A 1 110 ? 0.232 -5.065 -5.230 1.00 81.38 110 ARG A C 1
ATOM 837 O O . ARG A 1 110 ? -0.501 -5.363 -6.171 1.00 81.38 110 ARG A O 1
ATOM 844 N N . ILE A 1 111 ? 1.072 -4.039 -5.253 1.00 87.75 111 ILE A N 1
ATOM 845 C CA . ILE A 1 111 ? 1.240 -3.147 -6.399 1.00 87.75 111 ILE A CA 1
ATOM 846 C C . ILE A 1 111 ? 2.714 -3.119 -6.758 1.00 87.75 111 ILE A C 1
ATOM 848 O O . ILE A 1 111 ? 3.527 -2.646 -5.968 1.00 87.75 111 ILE A O 1
ATOM 852 N N . MET A 1 112 ? 3.051 -3.612 -7.944 1.00 88.62 112 MET A N 1
ATOM 853 C CA . MET A 1 112 ? 4.409 -3.571 -8.471 1.00 88.62 112 MET A CA 1
ATOM 854 C C . MET A 1 112 ? 4.488 -2.584 -9.622 1.00 88.62 112 MET A C 1
ATOM 856 O O . MET A 1 112 ? 3.626 -2.572 -10.502 1.00 88.62 112 MET A O 1
ATOM 860 N N . PHE A 1 113 ? 5.499 -1.724 -9.599 1.00 90.44 113 PHE A N 1
ATOM 861 C CA . PHE A 1 113 ? 5.591 -0.638 -10.561 1.00 90.44 113 PHE A CA 1
ATOM 862 C C . PHE A 1 113 ? 7.023 -0.202 -10.843 1.00 90.44 113 PHE A C 1
ATOM 864 O O . PHE A 1 113 ? 7.934 -0.426 -10.040 1.00 90.44 113 PHE A O 1
ATOM 871 N N . TYR A 1 114 ? 7.189 0.451 -11.991 1.00 89.88 114 TYR A N 1
ATOM 872 C CA . TYR A 1 114 ? 8.437 1.081 -12.399 1.00 89.88 114 TYR A CA 1
ATOM 873 C C . TYR A 1 114 ? 8.407 2.579 -12.143 1.00 89.88 114 TYR A C 1
ATOM 875 O O . TYR A 1 114 ? 7.373 3.236 -12.273 1.00 89.88 114 TYR A O 1
ATOM 883 N N . THR A 1 115 ? 9.563 3.133 -11.809 1.00 88.38 115 THR A N 1
ATOM 884 C CA . THR A 1 115 ? 9.740 4.573 -11.647 1.00 88.38 115 THR A CA 1
ATOM 885 C C . THR A 1 115 ? 11.183 4.972 -11.954 1.00 88.38 115 THR A C 1
ATOM 887 O O . THR A 1 115 ? 12.108 4.217 -11.647 1.00 88.38 115 THR A O 1
ATOM 890 N N . PRO A 1 116 ? 11.410 6.164 -12.531 1.00 84.00 116 PRO A N 1
ATOM 891 C CA . PRO A 1 116 ? 12.754 6.703 -12.709 1.00 84.00 116 PRO A CA 1
ATOM 892 C C . PRO A 1 116 ? 13.349 7.287 -11.417 1.00 84.00 116 PRO A C 1
ATOM 894 O O . PRO A 1 116 ? 14.505 7.710 -11.400 1.00 84.00 116 PRO A O 1
ATOM 897 N N . MET A 1 117 ? 12.561 7.362 -10.340 1.00 85.94 117 MET A N 1
ATOM 898 C CA . MET A 1 117 ? 12.955 7.971 -9.072 1.00 85.94 117 MET A CA 1
ATOM 899 C C . MET A 1 117 ? 13.382 6.915 -8.056 1.00 85.94 117 MET A C 1
ATOM 901 O O . MET A 1 117 ? 12.666 5.948 -7.810 1.00 85.94 117 MET A O 1
ATOM 905 N N . ASP A 1 118 ? 14.518 7.138 -7.401 1.00 86.94 118 ASP A N 1
ATOM 906 C CA . ASP A 1 118 ? 14.899 6.336 -6.246 1.00 86.94 118 ASP A CA 1
ATOM 907 C C . ASP A 1 118 ? 14.177 6.835 -4.987 1.00 86.94 118 ASP A C 1
ATOM 909 O O . ASP A 1 118 ? 14.465 7.909 -4.456 1.00 86.94 118 ASP A O 1
ATOM 913 N N . HIS A 1 119 ? 13.243 6.031 -4.487 1.00 88.12 119 HIS A N 1
ATOM 914 C CA . HIS A 1 119 ? 12.443 6.362 -3.309 1.00 88.12 119 HIS A CA 1
ATOM 915 C C . HIS A 1 119 ? 13.086 5.955 -1.982 1.00 88.12 119 HIS A C 1
ATOM 917 O O . HIS A 1 119 ? 12.645 6.446 -0.936 1.00 88.12 119 HIS A O 1
ATOM 923 N N . LEU A 1 120 ? 14.089 5.066 -1.986 1.00 88.88 120 LEU A N 1
ATOM 924 C CA . LEU A 1 120 ? 14.586 4.408 -0.768 1.00 88.88 120 LEU A CA 1
ATOM 925 C C . LEU A 1 120 ? 16.078 4.607 -0.500 1.00 88.88 120 LEU A C 1
ATOM 927 O O . LEU A 1 120 ? 16.436 4.780 0.663 1.00 88.88 120 LEU A O 1
ATOM 931 N N . THR A 1 121 ? 16.940 4.605 -1.519 1.00 81.00 121 THR A N 1
ATOM 932 C CA . THR A 1 121 ? 18.397 4.709 -1.318 1.00 81.00 121 THR A CA 1
ATOM 933 C C . THR A 1 121 ? 18.916 6.149 -1.284 1.00 81.00 121 THR A C 1
ATOM 935 O O . THR A 1 121 ? 20.070 6.372 -0.926 1.00 81.00 121 THR A O 1
ATOM 938 N N . GLY A 1 122 ? 18.057 7.138 -1.555 1.00 72.25 122 GLY A N 1
ATOM 939 C CA . GLY A 1 122 ? 18.409 8.557 -1.468 1.00 72.25 122 GLY A CA 1
ATOM 940 C C . GLY A 1 122 ? 19.367 9.015 -2.567 1.00 72.25 122 GLY A C 1
ATOM 941 O O . GLY A 1 122 ? 20.029 10.042 -2.406 1.00 72.25 122 GLY A O 1
ATOM 942 N N . ALA A 1 123 ? 19.458 8.272 -3.673 1.00 72.62 123 ALA A N 1
ATOM 943 C CA . ALA A 1 123 ? 20.220 8.697 -4.833 1.00 72.62 123 ALA A CA 1
ATOM 944 C C . ALA A 1 123 ? 19.663 10.023 -5.372 1.00 72.62 123 ALA A C 1
ATOM 946 O O . ALA A 1 123 ? 18.452 10.258 -5.389 1.00 72.62 123 ALA A O 1
ATOM 947 N N . ALA A 1 124 ? 20.562 10.905 -5.814 1.00 69.12 124 ALA A N 1
ATOM 948 C CA . ALA A 1 124 ? 20.165 12.160 -6.436 1.00 69.12 124 ALA A CA 1
ATOM 949 C C . ALA A 1 124 ? 19.274 11.878 -7.655 1.00 69.12 124 ALA A C 1
ATOM 951 O O . ALA A 1 124 ? 19.584 10.994 -8.459 1.00 69.12 124 ALA A O 1
ATOM 952 N N . MET A 1 125 ? 18.181 12.636 -7.799 1.00 69.19 125 MET A N 1
ATOM 953 C CA . MET A 1 125 ? 17.318 12.504 -8.971 1.00 69.19 125 MET A CA 1
ATOM 954 C C . MET A 1 125 ? 18.139 12.742 -10.243 1.00 69.19 125 MET A C 1
ATOM 956 O O . MET A 1 125 ? 18.823 13.771 -10.329 1.00 69.19 125 MET A O 1
ATOM 960 N N . PRO A 1 126 ? 18.076 11.836 -11.234 1.00 66.88 126 PRO A N 1
ATOM 961 C CA . PRO A 1 126 ? 18.786 12.045 -12.481 1.00 66.88 126 PRO A CA 1
ATOM 962 C C . PRO A 1 126 ? 18.244 13.302 -13.168 1.00 66.88 126 PRO A C 1
ATOM 964 O O . PRO A 1 126 ? 17.034 13.533 -13.215 1.00 66.88 126 PRO A O 1
ATOM 967 N N . GLY A 1 127 ? 19.134 14.130 -13.716 1.00 72.00 127 GLY A N 1
ATOM 968 C CA . GLY A 1 127 ? 18.712 15.300 -14.488 1.00 72.00 127 GLY A CA 1
ATOM 969 C C . GLY A 1 127 ? 17.936 14.889 -15.748 1.00 72.00 127 GLY A C 1
ATOM 970 O O . GLY A 1 127 ? 18.141 13.798 -16.277 1.00 72.00 127 GLY A O 1
ATOM 971 N N . ALA A 1 128 ? 17.101 15.778 -16.297 1.00 69.12 128 ALA A N 1
ATOM 972 C CA . ALA A 1 128 ? 16.274 15.486 -17.481 1.00 69.12 128 ALA A CA 1
ATOM 973 C C . ALA A 1 128 ? 17.078 14.923 -18.674 1.00 69.12 128 ALA A C 1
ATOM 975 O O . ALA A 1 128 ? 16.630 14.010 -19.363 1.00 69.12 128 ALA A O 1
ATOM 976 N N . ARG A 1 129 ? 18.307 15.417 -18.877 1.00 69.81 129 ARG A N 1
ATOM 977 C CA . ARG A 1 129 ? 19.222 14.917 -19.913 1.00 69.81 129 ARG A CA 1
ATOM 978 C C . ARG A 1 129 ? 19.727 13.499 -19.623 1.00 69.81 129 ARG A C 1
ATOM 980 O O . ARG A 1 129 ? 19.851 12.713 -20.552 1.00 69.81 129 ARG A O 1
ATOM 987 N N . GLN A 1 130 ? 19.993 13.167 -18.357 1.00 67.50 130 GLN A N 1
ATOM 988 C CA . GLN A 1 130 ? 20.413 11.820 -17.957 1.00 67.50 130 GLN A CA 1
ATOM 989 C C . GLN A 1 130 ? 19.282 10.810 -18.143 1.00 67.50 130 GLN A C 1
ATOM 991 O O . GLN A 1 130 ? 19.539 9.732 -18.664 1.00 67.50 130 GLN A O 1
ATOM 996 N N . LEU A 1 131 ? 18.041 11.185 -17.814 1.00 70.75 131 LEU A N 1
ATOM 997 C CA . LEU A 1 131 ? 16.863 10.347 -18.060 1.00 70.75 131 LEU A CA 1
ATOM 998 C C . LEU A 1 131 ? 16.650 10.046 -19.552 1.00 70.75 131 LEU A C 1
ATOM 1000 O O . LEU A 1 131 ? 16.168 8.971 -19.887 1.00 70.75 131 LEU A O 1
ATOM 1004 N N . GLN A 1 132 ? 17.036 10.960 -20.449 1.00 67.69 132 GLN A N 1
ATOM 1005 C CA . GLN A 1 132 ? 16.976 10.729 -21.898 1.00 67.69 132 GLN A CA 1
ATOM 1006 C C . GLN A 1 132 ? 18.104 9.825 -22.412 1.00 67.69 132 GLN A C 1
ATOM 1008 O O . GLN A 1 132 ? 17.873 9.019 -23.307 1.00 67.69 132 GLN A O 1
ATOM 1013 N N . THR A 1 133 ? 19.325 9.961 -21.885 1.00 68.38 133 THR A N 1
ATOM 1014 C CA . THR A 1 133 ? 20.500 9.230 -22.400 1.00 68.38 133 THR A CA 1
ATOM 1015 C C . THR A 1 133 ? 20.731 7.874 -21.741 1.00 68.38 133 THR A C 1
ATOM 1017 O O . THR A 1 133 ? 21.285 6.980 -22.370 1.00 68.38 133 THR A O 1
ATOM 1020 N N . ASN A 1 134 ? 20.363 7.729 -20.468 1.00 67.88 134 ASN A N 1
ATOM 1021 C CA . ASN A 1 134 ? 20.476 6.491 -19.705 1.00 67.88 134 ASN A CA 1
ATOM 1022 C C . ASN A 1 134 ? 19.304 6.402 -18.712 1.00 67.88 134 ASN A C 1
ATOM 1024 O O . ASN A 1 134 ? 19.463 6.750 -17.537 1.00 67.88 134 ASN A O 1
ATOM 1028 N N . PRO A 1 135 ? 18.109 6.019 -19.190 1.00 70.00 135 PRO A N 1
ATOM 1029 C CA . PRO A 1 135 ? 16.943 5.887 -18.333 1.00 70.00 135 PRO A CA 1
ATOM 1030 C C . PRO A 1 135 ? 17.194 4.806 -17.277 1.00 70.00 135 PRO A C 1
ATOM 1032 O O . PRO A 1 135 ? 17.396 3.630 -17.584 1.00 70.00 135 PRO A O 1
ATOM 1035 N N . VAL A 1 136 ? 17.210 5.236 -16.016 1.00 72.69 136 VAL A N 1
ATOM 1036 C CA . VAL A 1 136 ? 17.288 4.349 -14.857 1.00 72.69 136 VAL A CA 1
ATOM 1037 C C . VAL A 1 136 ? 15.867 3.944 -14.513 1.00 72.69 136 VAL A C 1
ATOM 1039 O O . VAL A 1 136 ? 15.033 4.815 -14.286 1.00 72.69 136 VAL A O 1
ATOM 1042 N N . ASN A 1 137 ? 15.595 2.643 -14.453 1.00 83.94 137 ASN A N 1
ATOM 1043 C CA . ASN A 1 137 ? 14.304 2.145 -13.994 1.00 83.94 137 ASN A CA 1
ATOM 1044 C C . ASN A 1 137 ? 14.502 1.440 -12.666 1.00 83.94 137 ASN A C 1
ATOM 1046 O O . ASN A 1 137 ? 15.202 0.432 -12.583 1.00 83.94 137 ASN A O 1
ATOM 1050 N N . PHE A 1 138 ? 13.862 1.963 -11.634 1.00 89.38 138 PHE A N 1
ATOM 1051 C CA . PHE A 1 138 ? 13.714 1.266 -10.374 1.00 89.38 138 PHE A CA 1
ATOM 1052 C C . PHE A 1 138 ? 12.397 0.503 -10.387 1.00 89.38 138 PHE A C 1
ATOM 1054 O O . PHE A 1 138 ? 11.379 1.008 -10.863 1.00 89.38 138 PHE A O 1
ATOM 1061 N N . ALA A 1 139 ? 12.427 -0.706 -9.844 1.00 91.19 139 ALA A N 1
ATOM 1062 C CA . ALA A 1 139 ? 11.251 -1.524 -9.623 1.00 91.19 139 ALA A CA 1
ATOM 1063 C C . ALA A 1 139 ? 10.939 -1.544 -8.121 1.00 91.19 139 ALA A C 1
ATOM 1065 O O . ALA A 1 139 ? 11.816 -1.819 -7.299 1.00 91.19 139 ALA A O 1
ATOM 1066 N N . TYR A 1 140 ? 9.693 -1.240 -7.763 1.00 92.75 140 TYR A N 1
ATOM 1067 C CA . TYR A 1 140 ? 9.226 -1.250 -6.378 1.00 92.75 140 TYR A CA 1
ATOM 1068 C C . TYR A 1 140 ? 7.958 -2.080 -6.226 1.00 92.75 140 TYR A C 1
ATOM 1070 O O . TYR A 1 140 ? 7.170 -2.225 -7.161 1.00 92.75 140 TYR A O 1
ATOM 1078 N N . GLU A 1 141 ? 7.750 -2.567 -5.008 1.00 91.25 141 GLU A N 1
ATOM 1079 C CA . GLU A 1 141 ? 6.529 -3.222 -4.565 1.00 91.25 141 GLU A CA 1
ATOM 1080 C C . GLU A 1 141 ? 5.934 -2.461 -3.374 1.00 91.25 141 GLU A C 1
ATOM 1082 O O . GLU A 1 141 ? 6.634 -2.135 -2.413 1.00 91.25 141 GLU A O 1
ATOM 1087 N N . ILE A 1 142 ? 4.628 -2.210 -3.427 1.00 91.62 142 ILE A N 1
ATOM 1088 C CA . ILE A 1 142 ? 3.804 -1.864 -2.271 1.00 91.62 142 ILE A CA 1
ATOM 1089 C C . ILE A 1 142 ? 3.015 -3.105 -1.872 1.00 91.62 142 ILE A C 1
ATOM 1091 O O . ILE A 1 142 ? 2.225 -3.624 -2.664 1.00 91.62 142 ILE A O 1
ATOM 1095 N N . SER A 1 143 ? 3.208 -3.565 -0.645 1.00 87.56 143 SER A N 1
ATOM 1096 C CA . SER A 1 143 ? 2.602 -4.799 -0.146 1.00 87.56 143 SER A CA 1
ATOM 1097 C C . SER A 1 143 ? 2.398 -4.755 1.365 1.00 87.56 143 SER A C 1
ATOM 1099 O O . SER A 1 143 ? 2.871 -3.850 2.059 1.00 87.56 143 SER A O 1
ATOM 1101 N N . LEU A 1 144 ? 1.632 -5.723 1.865 1.00 85.31 144 LEU A N 1
ATOM 1102 C CA . LEU A 1 144 ? 1.400 -5.910 3.290 1.00 85.31 144 LEU A CA 1
ATOM 1103 C C . LEU A 1 144 ? 2.388 -6.914 3.873 1.00 85.31 144 LEU A C 1
ATOM 1105 O O . LEU A 1 144 ? 2.615 -7.977 3.294 1.00 85.31 144 LEU A O 1
ATOM 1109 N N . ILE A 1 145 ? 2.879 -6.613 5.068 1.00 82.94 145 ILE A N 1
ATOM 1110 C CA . ILE A 1 145 ? 3.583 -7.553 5.939 1.00 82.94 145 ILE A CA 1
ATOM 1111 C C . ILE A 1 145 ? 2.810 -7.707 7.258 1.00 82.94 145 ILE A C 1
ATOM 1113 O O . ILE A 1 145 ? 2.058 -6.800 7.632 1.00 82.94 145 ILE A O 1
ATOM 1117 N N . PRO A 1 146 ? 2.965 -8.828 7.983 1.00 79.75 146 PRO A N 1
ATOM 1118 C CA . PRO A 1 146 ? 2.425 -8.946 9.333 1.00 79.75 146 PRO A CA 1
ATOM 1119 C C . PRO A 1 146 ? 2.904 -7.784 10.213 1.00 79.75 146 PRO A C 1
ATOM 1121 O O . PRO A 1 146 ? 4.094 -7.460 10.222 1.00 79.75 146 PRO A O 1
ATOM 1124 N N . GLY A 1 147 ? 1.976 -7.139 10.922 1.00 75.56 147 GLY A N 1
ATOM 1125 C CA . GLY A 1 147 ? 2.297 -6.044 11.829 1.00 75.56 147 GLY A CA 1
ATOM 1126 C C . GLY A 1 147 ? 3.092 -6.520 13.044 1.00 75.56 147 GLY A C 1
ATOM 1127 O O . GLY A 1 147 ? 3.037 -7.689 13.444 1.00 75.56 147 GLY A O 1
ATOM 1128 N N . GLN A 1 148 ? 3.840 -5.604 13.661 1.00 73.75 148 GLN A N 1
ATOM 1129 C CA . GLN A 1 148 ? 4.544 -5.912 14.907 1.00 73.75 148 GLN A CA 1
ATOM 1130 C C . GLN A 1 148 ? 3.563 -6.378 15.996 1.00 73.75 148 GLN A C 1
ATOM 1132 O O . GLN A 1 148 ? 2.440 -5.890 16.088 1.00 73.75 148 GLN A O 1
ATOM 1137 N N . ASN A 1 149 ? 4.002 -7.321 16.835 1.00 69.62 149 ASN A N 1
ATOM 1138 C CA . ASN A 1 149 ? 3.211 -7.899 17.932 1.00 69.62 149 ASN A CA 1
ATOM 1139 C C . ASN A 1 149 ? 1.903 -8.593 17.499 1.00 69.62 149 ASN A C 1
ATOM 1141 O O . ASN A 1 149 ? 1.009 -8.760 18.324 1.00 69.62 149 ASN A O 1
ATOM 1145 N N . ASN A 1 150 ? 1.791 -9.019 16.233 1.00 64.81 150 ASN A N 1
ATOM 1146 C CA . ASN A 1 150 ? 0.563 -9.573 15.644 1.00 64.81 150 ASN A CA 1
ATOM 1147 C C . ASN A 1 150 ? -0.624 -8.593 15.678 1.00 64.81 150 ASN A C 1
ATOM 1149 O O . ASN A 1 150 ? -1.781 -9.011 15.733 1.00 64.81 150 ASN A O 1
ATOM 1153 N N . GLU A 1 151 ? -0.348 -7.288 15.658 1.00 71.50 151 GLU A N 1
ATOM 1154 C CA . GLU A 1 151 ? -1.367 -6.243 15.583 1.00 71.50 151 GLU A CA 1
ATOM 1155 C C . GLU A 1 151 ? -1.475 -5.706 14.153 1.00 71.50 151 GLU A C 1
ATOM 1157 O O . GLU A 1 151 ? -0.664 -4.896 13.701 1.00 71.50 151 GLU A O 1
ATOM 1162 N N . GLY A 1 152 ? -2.517 -6.128 13.439 1.00 77.94 152 GLY A N 1
ATOM 1163 C CA . GLY A 1 152 ? -2.800 -5.668 12.086 1.00 77.94 152 GLY A CA 1
ATOM 1164 C C . GLY A 1 152 ? -1.760 -6.100 11.052 1.00 77.94 152 GLY A C 1
ATOM 1165 O O . GLY A 1 152 ? -0.975 -7.030 11.238 1.00 77.94 152 GLY A O 1
ATOM 1166 N N . GLN A 1 153 ? -1.788 -5.404 9.922 1.00 83.31 153 GLN A N 1
ATOM 1167 C CA . GLN A 1 153 ? -0.891 -5.568 8.788 1.00 83.31 153 GLN A CA 1
ATOM 1168 C C . GLN A 1 153 ? -0.222 -4.227 8.488 1.00 83.31 153 GLN A C 1
ATOM 1170 O O . GLN A 1 153 ? -0.889 -3.194 8.392 1.00 83.31 153 GLN A O 1
ATOM 1175 N N . ASP A 1 154 ? 1.094 -4.232 8.332 1.00 86.44 154 ASP A N 1
ATOM 1176 C CA . ASP A 1 154 ? 1.854 -3.034 8.006 1.00 86.44 154 ASP A CA 1
ATOM 1177 C C . ASP A 1 154 ? 2.037 -2.930 6.492 1.00 86.44 154 ASP A C 1
ATOM 1179 O O . ASP A 1 154 ? 2.397 -3.893 5.818 1.00 86.44 154 ASP A O 1
ATOM 1183 N N . LEU A 1 155 ? 1.782 -1.742 5.949 1.00 89.94 155 LEU A N 1
ATOM 1184 C CA . LEU A 1 155 ? 1.969 -1.443 4.537 1.00 89.94 155 LEU A CA 1
ATOM 1185 C C . LEU A 1 155 ? 3.394 -0.952 4.319 1.00 89.94 155 LEU A C 1
ATOM 1187 O O . LEU A 1 155 ? 3.810 0.033 4.937 1.00 89.94 155 LEU A O 1
ATOM 1191 N N . VAL A 1 156 ? 4.123 -1.589 3.410 1.00 91.00 156 VAL A N 1
ATOM 1192 C CA . VAL A 1 156 ? 5.527 -1.274 3.143 1.00 91.00 156 VAL A CA 1
ATOM 1193 C C . VAL A 1 156 ? 5.791 -1.035 1.663 1.00 91.00 156 VAL A C 1
ATOM 1195 O O . VAL A 1 156 ? 5.148 -1.620 0.798 1.00 91.00 156 VAL A O 1
ATOM 1198 N N . LEU A 1 157 ? 6.764 -0.167 1.394 1.00 93.06 157 LEU A N 1
ATOM 1199 C CA . LEU A 1 157 ? 7.418 -0.002 0.104 1.00 93.06 157 LEU A CA 1
ATOM 1200 C C . LEU A 1 157 ? 8.745 -0.765 0.138 1.00 93.06 157 LEU A C 1
ATOM 1202 O O . LEU A 1 157 ? 9.599 -0.479 0.985 1.00 93.06 157 LEU A O 1
ATOM 1206 N N . ARG A 1 158 ? 8.924 -1.705 -0.788 1.00 91.19 158 ARG A N 1
ATOM 1207 C CA . ARG A 1 158 ? 10.134 -2.522 -0.943 1.00 91.19 158 ARG A CA 1
ATOM 1208 C C . ARG A 1 158 ? 10.743 -2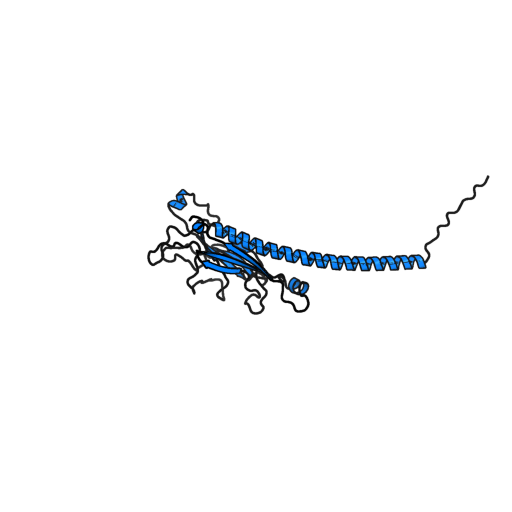.309 -2.317 1.00 91.19 158 ARG A C 1
ATOM 1210 O O . ARG A 1 158 ? 10.021 -2.178 -3.302 1.00 91.19 158 ARG A O 1
ATOM 1217 N N . LYS A 1 159 ? 12.073 -2.266 -2.379 1.00 91.19 159 LYS A N 1
ATOM 1218 C CA . LYS A 1 159 ? 12.809 -2.212 -3.643 1.00 91.19 159 LYS A CA 1
ATOM 1219 C C . LYS A 1 159 ? 12.999 -3.631 -4.174 1.00 91.19 159 LYS A C 1
ATOM 1221 O O . LYS A 1 159 ? 13.391 -4.526 -3.425 1.00 91.19 159 LYS A O 1
ATOM 1226 N N . MET A 1 160 ? 12.724 -3.820 -5.454 1.00 89.62 160 MET A N 1
ATOM 1227 C CA . MET A 1 160 ? 13.030 -5.054 -6.173 1.00 89.62 160 MET A CA 1
ATOM 1228 C C . MET A 1 160 ? 14.462 -4.984 -6.713 1.00 89.62 160 MET A C 1
ATOM 1230 O O . MET A 1 160 ? 15.050 -3.902 -6.800 1.00 89.62 160 MET A O 1
ATOM 1234 N N . GLN A 1 161 ? 15.025 -6.123 -7.105 1.00 88.88 161 GLN A N 1
ATOM 1235 C CA . GLN A 1 161 ? 16.266 -6.128 -7.878 1.00 88.88 161 GLN A CA 1
ATOM 1236 C C . GLN A 1 161 ? 16.129 -5.248 -9.128 1.00 88.88 161 GLN A C 1
ATOM 1238 O O . GLN A 1 161 ? 15.039 -5.095 -9.681 1.00 88.88 161 GLN A O 1
ATOM 1243 N N . SER A 1 162 ? 17.232 -4.631 -9.556 1.00 88.06 162 SER A N 1
ATOM 1244 C CA . SER A 1 162 ? 17.220 -3.764 -10.734 1.00 88.06 162 SER A CA 1
ATOM 1245 C C . SER A 1 162 ? 16.763 -4.552 -11.966 1.00 88.06 162 SER A C 1
ATOM 1247 O O . SER A 1 162 ? 17.351 -5.596 -12.254 1.00 88.06 162 SER A O 1
ATOM 1249 N N . PRO A 1 163 ? 15.755 -4.066 -12.706 1.00 88.44 163 PRO A N 1
ATOM 1250 C CA . PRO A 1 163 ? 15.244 -4.774 -13.867 1.00 88.44 163 PRO A CA 1
ATOM 1251 C C . PRO A 1 163 ? 16.287 -4.799 -14.993 1.00 88.44 163 PRO A C 1
ATOM 1253 O O . PRO A 1 163 ? 17.046 -3.846 -15.188 1.00 88.44 163 PRO A O 1
ATOM 1256 N N . THR A 1 164 ? 16.316 -5.893 -15.749 1.00 88.62 164 THR A N 1
ATOM 1257 C CA . THR A 1 164 ? 17.236 -6.111 -16.878 1.00 88.62 164 THR A CA 1
ATOM 1258 C C . THR A 1 164 ? 16.467 -6.608 -18.101 1.00 88.62 164 THR A C 1
ATOM 1260 O O . THR A 1 164 ? 15.317 -6.997 -17.987 1.00 88.62 164 THR A O 1
ATOM 1263 N N . ASN A 1 165 ? 17.075 -6.652 -19.288 1.00 86.19 165 ASN A N 1
ATOM 1264 C CA . ASN A 1 165 ? 16.395 -7.231 -20.462 1.00 86.19 165 ASN A CA 1
ATOM 1265 C C . ASN A 1 165 ? 16.161 -8.750 -20.337 1.00 86.19 165 ASN A C 1
ATOM 1267 O O . ASN A 1 165 ? 15.283 -9.296 -20.997 1.00 86.19 165 ASN A O 1
ATOM 1271 N N . ALA A 1 166 ? 16.950 -9.441 -19.506 1.00 85.31 166 ALA A N 1
ATOM 1272 C CA . ALA A 1 166 ? 16.751 -10.862 -19.216 1.00 85.31 166 ALA A CA 1
ATOM 1273 C C . ALA A 1 166 ? 15.639 -11.086 -18.179 1.00 85.31 166 ALA A C 1
ATOM 1275 O O . ALA A 1 166 ? 14.906 -12.066 -18.266 1.00 85.31 166 ALA A O 1
ATOM 1276 N N . ASP A 1 167 ? 15.512 -10.161 -17.226 1.00 84.56 167 ASP A N 1
ATOM 1277 C CA . ASP A 1 167 ? 14.462 -10.138 -16.211 1.00 84.56 167 ASP A CA 1
ATOM 1278 C C . ASP A 1 167 ? 13.875 -8.721 -16.095 1.00 84.56 167 ASP A C 1
ATOM 1280 O O . ASP A 1 167 ? 14.297 -7.924 -15.244 1.00 84.56 167 ASP A O 1
ATOM 1284 N N . PRO A 1 168 ? 12.949 -8.348 -16.996 1.00 85.31 168 PRO A N 1
ATOM 1285 C CA . PRO A 1 168 ? 12.372 -7.011 -16.994 1.00 85.31 168 PRO A CA 1
ATOM 1286 C C . PRO A 1 168 ? 11.411 -6.811 -15.825 1.00 85.31 168 PRO A C 1
ATOM 1288 O O . PRO A 1 168 ? 11.216 -5.673 -15.406 1.00 85.31 168 PRO A O 1
ATOM 1291 N N . ARG A 1 169 ? 10.816 -7.889 -15.296 1.00 85.31 169 ARG A N 1
ATOM 1292 C CA . ARG A 1 169 ? 9.786 -7.901 -14.246 1.00 85.31 169 ARG A CA 1
ATOM 1293 C C . ARG A 1 169 ? 10.332 -8.625 -13.011 1.00 85.31 169 ARG A C 1
ATOM 1295 O O . ARG A 1 169 ? 9.871 -9.726 -12.708 1.00 85.31 169 ARG A O 1
ATOM 1302 N N . PRO A 1 170 ? 11.292 -8.014 -12.301 1.00 83.69 170 PRO A N 1
ATOM 1303 C CA . PRO A 1 170 ? 11.962 -8.661 -11.191 1.00 83.69 170 PRO A CA 1
ATOM 1304 C C . PRO A 1 170 ? 10.948 -9.058 -10.124 1.00 83.69 170 PRO A C 1
ATOM 1306 O O . PRO A 1 170 ? 10.082 -8.275 -9.737 1.00 83.69 170 PRO A O 1
ATOM 1309 N N . VAL A 1 171 ? 11.089 -10.283 -9.630 1.00 80.19 171 VAL A N 1
ATOM 1310 C CA . VAL A 1 171 ? 10.256 -10.867 -8.565 1.00 80.19 171 VAL A CA 1
ATOM 1311 C C . VAL A 1 171 ? 11.018 -11.038 -7.249 1.00 80.19 171 VAL A C 1
ATOM 1313 O O . VAL A 1 171 ? 10.432 -11.402 -6.234 1.00 80.19 171 VAL A O 1
ATOM 1316 N N . THR A 1 172 ? 12.316 -10.725 -7.251 1.00 83.62 172 THR A N 1
ATOM 1317 C CA . THR A 1 172 ? 13.198 -10.831 -6.083 1.00 83.62 172 THR A CA 1
ATOM 1318 C C . THR A 1 172 ? 13.452 -9.456 -5.466 1.00 83.62 172 THR A C 1
ATOM 1320 O O . THR A 1 172 ? 13.661 -8.473 -6.183 1.00 83.62 172 THR A O 1
ATOM 1323 N N . TYR A 1 173 ? 13.482 -9.380 -4.134 1.00 86.00 173 TYR A N 1
ATOM 1324 C CA . TYR A 1 173 ? 13.789 -8.141 -3.414 1.00 86.00 173 TYR A CA 1
ATOM 1325 C C . TYR A 1 173 ? 15.280 -7.798 -3.430 1.00 86.00 173 TYR A C 1
ATOM 1327 O O . TYR A 1 173 ? 16.147 -8.672 -3.363 1.00 86.00 173 TYR A O 1
ATOM 1335 N N . ASP A 1 174 ? 15.575 -6.501 -3.438 1.00 87.56 174 ASP A N 1
ATOM 1336 C CA . ASP A 1 174 ? 16.908 -5.990 -3.137 1.00 87.56 174 ASP A CA 1
ATOM 1337 C C . ASP A 1 174 ? 17.106 -5.980 -1.612 1.00 87.56 174 ASP A C 1
ATOM 1339 O O . ASP A 1 174 ? 16.660 -5.073 -0.908 1.00 87.56 174 ASP A O 1
ATOM 1343 N N . THR A 1 175 ? 17.768 -7.014 -1.088 1.00 83.94 175 THR A N 1
ATOM 1344 C CA . THR A 1 175 ? 18.003 -7.189 0.356 1.00 83.94 175 THR A CA 1
ATOM 1345 C C . THR A 1 175 ? 18.991 -6.181 0.942 1.00 83.94 175 THR A C 1
ATOM 1347 O O . THR A 1 175 ? 19.100 -6.082 2.165 1.00 83.94 175 THR A O 1
ATOM 1350 N N . SER A 1 176 ? 19.694 -5.412 0.103 1.00 87.19 176 SER A N 1
ATOM 1351 C CA . SER A 1 176 ? 20.603 -4.356 0.561 1.00 87.19 176 SER A CA 1
ATOM 1352 C C . SER A 1 176 ? 19.868 -3.087 1.012 1.00 87.19 176 SER A C 1
ATOM 1354 O O . SER A 1 176 ? 20.458 -2.235 1.678 1.00 87.19 176 SER A O 1
ATOM 1356 N N . VAL A 1 177 ? 18.575 -2.960 0.688 1.00 87.00 177 VAL A N 1
ATOM 1357 C CA . VAL A 1 177 ? 17.774 -1.757 0.936 1.00 87.00 177 VAL A CA 1
ATOM 1358 C C . VAL A 1 177 ? 16.677 -2.037 1.954 1.00 87.00 177 VAL A C 1
ATOM 1360 O O . VAL A 1 177 ? 15.874 -2.956 1.803 1.00 87.00 177 VAL A O 1
ATOM 1363 N N . GLN A 1 178 ? 16.601 -1.206 2.996 1.00 87.88 178 GLN A N 1
ATOM 1364 C CA . GLN A 1 178 ? 15.558 -1.351 4.009 1.00 87.88 178 GLN A CA 1
ATOM 1365 C C . GLN A 1 178 ? 14.178 -0.922 3.476 1.00 87.88 178 GLN A C 1
ATOM 1367 O O . GLN A 1 178 ? 14.064 0.142 2.858 1.00 87.88 178 GLN A O 1
ATOM 1372 N N . PRO A 1 179 ? 13.112 -1.696 3.761 1.00 89.31 179 PRO A N 1
ATOM 1373 C CA . PRO A 1 179 ? 11.744 -1.301 3.447 1.00 89.31 179 PRO A CA 1
ATOM 1374 C C . PRO A 1 179 ? 11.331 -0.007 4.153 1.00 89.31 179 PRO A C 1
ATOM 1376 O O . PRO A 1 179 ? 11.686 0.231 5.310 1.00 89.31 179 PRO A O 1
ATOM 1379 N N . ARG A 1 180 ? 10.490 0.797 3.495 1.00 91.06 180 ARG A N 1
ATOM 1380 C CA . ARG A 1 180 ? 9.849 1.962 4.121 1.00 91.06 180 ARG A CA 1
ATOM 1381 C C . ARG A 1 180 ? 8.413 1.641 4.495 1.00 91.06 180 ARG A C 1
ATOM 1383 O O . ARG A 1 180 ? 7.617 1.263 3.645 1.00 91.06 180 ARG A O 1
ATOM 1390 N N . TYR A 1 181 ? 8.058 1.889 5.748 1.00 90.44 181 TYR A N 1
ATOM 1391 C CA . TYR A 1 181 ? 6.679 1.786 6.216 1.00 90.44 181 TYR A CA 1
ATOM 1392 C C . TYR A 1 181 ? 5.848 2.959 5.692 1.00 90.44 181 TYR A C 1
ATOM 1394 O O . TYR A 1 181 ? 6.208 4.121 5.883 1.00 90.44 181 TYR A O 1
ATOM 1402 N N . LEU A 1 182 ? 4.739 2.643 5.033 1.00 90.88 182 LEU A N 1
ATOM 1403 C CA . LEU A 1 182 ? 3.792 3.605 4.474 1.00 90.88 182 LEU A CA 1
ATOM 1404 C C . LEU A 1 182 ? 2.588 3.807 5.391 1.00 90.88 182 LEU A C 1
ATOM 1406 O O . LEU A 1 182 ? 2.081 4.917 5.523 1.00 90.88 182 LEU A O 1
ATOM 1410 N N . ALA A 1 183 ? 2.138 2.737 6.030 1.00 89.50 183 ALA A N 1
ATOM 1411 C CA . ALA A 1 183 ? 1.092 2.754 7.038 1.00 89.50 183 ALA A CA 1
ATOM 1412 C C . ALA A 1 183 ? 1.264 1.539 7.947 1.00 89.50 183 ALA A C 1
ATOM 1414 O O . ALA A 1 183 ? 1.977 0.596 7.604 1.00 89.50 183 ALA A O 1
ATOM 1415 N N . ARG A 1 184 ? 0.628 1.573 9.115 1.00 86.31 184 ARG A N 1
ATOM 1416 C CA . ARG A 1 184 ? 0.702 0.488 10.091 1.00 86.31 184 ARG A CA 1
ATOM 1417 C C . ARG A 1 184 ? -0.681 0.054 10.530 1.00 86.31 184 ARG A C 1
ATOM 1419 O O . ARG A 1 184 ? -1.614 0.858 10.467 1.00 86.31 184 ARG A O 1
ATOM 1426 N N . ARG A 1 185 ? -0.776 -1.180 11.027 1.00 80.94 185 ARG A N 1
ATOM 1427 C CA . ARG A 1 185 ? -1.977 -1.715 11.689 1.00 80.94 185 ARG A CA 1
ATOM 1428 C C . ARG A 1 185 ? -3.247 -1.663 10.822 1.00 80.94 185 ARG A C 1
ATOM 1430 O O . ARG A 1 185 ? -4.331 -1.324 11.299 1.00 80.94 185 ARG A O 1
ATOM 1437 N N . LEU A 1 186 ? -3.116 -1.971 9.537 1.00 85.31 186 LEU A N 1
ATOM 1438 C CA . LEU A 1 186 ? -4.240 -2.158 8.619 1.00 85.31 186 LEU A CA 1
ATOM 1439 C C . LEU A 1 186 ? -4.849 -3.557 8.790 1.00 85.31 186 LEU A C 1
ATOM 1441 O O . LEU A 1 186 ? -4.308 -4.407 9.492 1.00 85.31 186 LEU A O 1
ATOM 1445 N N . GLY A 1 187 ? -5.966 -3.816 8.123 1.00 80.56 187 GLY A N 1
ATOM 1446 C CA . GLY A 1 187 ? -6.575 -5.140 8.068 1.00 80.56 187 GLY A CA 1
ATOM 1447 C C . GLY A 1 187 ? -7.699 -5.370 9.063 1.00 80.56 187 GLY A C 1
ATOM 1448 O O . GLY A 1 187 ? -8.024 -4.549 9.927 1.00 80.56 187 GLY A O 1
ATOM 1449 N N . ILE A 1 188 ? -8.330 -6.521 8.875 1.00 77.50 188 ILE A N 1
ATOM 1450 C CA . ILE A 1 188 ? -9.505 -6.985 9.601 1.00 77.50 188 ILE A CA 1
ATOM 1451 C C . ILE A 1 188 ? -9.086 -8.190 10.443 1.00 77.50 188 ILE A C 1
ATOM 1453 O O . ILE A 1 188 ? -8.511 -9.114 9.870 1.00 77.50 188 ILE A O 1
ATOM 1457 N N . PRO A 1 189 ? -9.371 -8.214 11.759 1.00 73.62 189 PRO A N 1
ATOM 1458 C CA . PRO A 1 189 ? -9.081 -9.360 12.605 1.00 73.62 189 PRO A CA 1
ATOM 1459 C C . PRO A 1 189 ? -9.707 -10.634 12.030 1.00 73.62 189 PRO A C 1
ATOM 1461 O O . PRO A 1 189 ? -10.922 -10.698 11.837 1.00 73.62 189 PRO A O 1
ATOM 1464 N N . ASP A 1 190 ? -8.881 -11.640 11.774 1.00 71.06 190 ASP A N 1
ATOM 1465 C CA . ASP A 1 190 ? -9.286 -12.968 11.335 1.00 71.06 190 ASP A CA 1
ATOM 1466 C C . ASP A 1 190 ? -8.471 -14.025 12.078 1.00 71.06 190 ASP A C 1
ATOM 1468 O O . ASP A 1 190 ? -7.273 -14.195 11.854 1.00 71.06 190 ASP A O 1
ATOM 1472 N N . SER A 1 191 ? -9.149 -14.763 12.956 1.00 63.91 191 SER A N 1
ATOM 1473 C CA . SER A 1 191 ? -8.563 -15.856 13.732 1.00 63.91 191 SER A CA 1
ATOM 1474 C C . SER A 1 191 ? -8.093 -17.036 12.876 1.00 63.91 191 SER A C 1
ATOM 1476 O O . SER A 1 191 ? -7.386 -17.895 13.393 1.00 63.91 191 SER A O 1
ATOM 1478 N N . ALA A 1 192 ? -8.493 -17.109 11.602 1.00 62.34 192 ALA A N 1
ATOM 1479 C CA . ALA A 1 192 ? -8.084 -18.162 10.677 1.00 62.34 192 ALA A CA 1
ATOM 1480 C C . ALA A 1 192 ? -6.849 -17.799 9.826 1.00 62.34 192 ALA A C 1
ATOM 1482 O O . ALA A 1 192 ? -6.274 -18.686 9.195 1.00 62.34 192 ALA A O 1
ATOM 1483 N N . ALA A 1 193 ? -6.418 -16.532 9.800 1.00 58.88 193 ALA A N 1
ATOM 1484 C CA . ALA A 1 193 ? -5.264 -16.086 9.018 1.00 58.88 193 ALA A CA 1
ATOM 1485 C C . ALA A 1 193 ? -3.951 -16.215 9.815 1.00 58.88 193 ALA A C 1
ATOM 1487 O O . ALA A 1 193 ? -3.900 -15.895 11.006 1.00 58.88 193 ALA A O 1
ATOM 1488 N N . SER A 1 194 ? -2.852 -16.624 9.164 1.00 53.31 194 SER A N 1
ATOM 1489 C CA . SER A 1 194 ? -1.521 -16.619 9.788 1.00 53.31 194 SER A CA 1
ATOM 1490 C C . SER A 1 194 ? -1.098 -15.172 10.080 1.00 53.31 194 SER A C 1
ATOM 1492 O O . SER A 1 194 ? -0.735 -14.434 9.167 1.00 53.31 194 SER A O 1
ATOM 1494 N N . GLY A 1 195 ? -1.191 -14.747 11.342 1.00 58.47 195 GLY A N 1
ATOM 1495 C CA . GLY A 1 195 ? -0.963 -13.354 11.754 1.00 58.47 195 GLY A CA 1
ATOM 1496 C C . GLY A 1 195 ? -2.217 -12.606 12.218 1.00 58.47 195 GLY A C 1
ATOM 1497 O O . GLY A 1 195 ? -2.133 -11.419 12.507 1.00 58.47 195 GLY A O 1
ATOM 1498 N N . GLY A 1 196 ? -3.372 -13.274 12.320 1.00 67.62 196 GLY A N 1
ATOM 1499 C CA . GLY A 1 196 ? -4.558 -12.758 13.015 1.00 67.62 196 GLY A CA 1
ATOM 1500 C C . GLY A 1 196 ? -5.327 -11.644 12.299 1.00 67.62 196 GLY A C 1
ATOM 1501 O O . GLY A 1 196 ? -6.340 -11.196 12.829 1.00 67.62 196 GLY A O 1
ATOM 1502 N N . TYR A 1 197 ? -4.873 -11.191 11.124 1.00 73.94 197 TYR A N 1
ATOM 1503 C CA . TYR A 1 197 ? -5.497 -10.130 10.330 1.00 73.94 197 TYR A CA 1
ATOM 1504 C C . TYR A 1 197 ? -5.450 -10.443 8.829 1.00 73.94 197 TYR A C 1
ATOM 1506 O O . TYR A 1 197 ? -4.459 -10.983 8.335 1.00 73.94 197 TYR A O 1
ATOM 1514 N N . ARG A 1 198 ? -6.501 -10.051 8.099 1.00 76.12 198 ARG A N 1
ATOM 1515 C CA . ARG A 1 198 ? -6.628 -10.200 6.640 1.00 76.12 198 ARG A CA 1
ATOM 1516 C C . ARG A 1 198 ? -7.039 -8.908 5.934 1.00 76.12 198 ARG A C 1
ATOM 1518 O O . ARG A 1 198 ? -7.547 -7.978 6.562 1.00 76.12 198 ARG A O 1
ATOM 1525 N N . ASP A 1 199 ? -6.858 -8.897 4.616 1.00 75.00 199 ASP A N 1
ATOM 1526 C CA . ASP A 1 199 ? -7.428 -7.924 3.675 1.00 75.00 199 ASP A CA 1
ATOM 1527 C C . ASP A 1 199 ? -7.120 -6.442 3.950 1.00 75.00 199 ASP A C 1
ATOM 1529 O O . ASP A 1 199 ? -7.895 -5.577 3.551 1.00 75.00 199 ASP A O 1
ATOM 1533 N N . GLY A 1 200 ? -6.010 -6.092 4.608 1.00 82.06 200 GLY A N 1
ATOM 1534 C CA . GLY A 1 200 ? -5.664 -4.688 4.885 1.00 82.06 200 GLY A CA 1
ATOM 1535 C C . GLY A 1 200 ? -5.432 -3.840 3.637 1.00 82.06 200 GLY A C 1
ATOM 1536 O O . GLY A 1 200 ? -5.703 -2.640 3.647 1.00 82.06 200 GLY A O 1
ATOM 1537 N N . LEU A 1 201 ? -5.003 -4.476 2.553 1.00 85.81 201 LEU A N 1
ATOM 1538 C CA . LEU A 1 201 ? -4.884 -3.916 1.220 1.00 85.81 201 LEU A CA 1
ATOM 1539 C C . LEU A 1 201 ? -5.556 -4.890 0.258 1.00 85.81 201 LEU A C 1
ATOM 1541 O O . LEU A 1 201 ? -5.255 -6.084 0.262 1.00 85.81 201 LEU A O 1
ATOM 1545 N N . VAL A 1 202 ? -6.437 -4.357 -0.577 1.00 82.44 202 VAL A N 1
ATOM 1546 C CA . VAL A 1 202 ? -7.070 -5.057 -1.688 1.00 82.44 202 VAL A CA 1
ATOM 1547 C C . VAL A 1 202 ? -6.845 -4.226 -2.941 1.00 82.44 202 VAL A C 1
ATOM 1549 O O . VAL A 1 202 ? -7.119 -3.028 -2.959 1.00 82.44 202 VAL A O 1
ATOM 1552 N N . VAL A 1 203 ? -6.302 -4.846 -3.983 1.00 80.81 203 VAL A N 1
ATOM 1553 C CA . VAL A 1 203 ? -5.980 -4.170 -5.242 1.00 80.81 203 VAL A CA 1
ATOM 1554 C C . VAL A 1 203 ? -6.691 -4.899 -6.359 1.00 80.81 203 VAL A C 1
ATOM 1556 O O . VAL A 1 203 ? -6.499 -6.096 -6.552 1.00 80.81 203 VAL A O 1
ATOM 1559 N N . GLN A 1 204 ? -7.485 -4.159 -7.121 1.00 77.06 204 GLN A N 1
ATOM 1560 C CA . GLN A 1 204 ? -8.162 -4.664 -8.299 1.00 77.06 204 GLN A CA 1
ATOM 1561 C C . GLN A 1 204 ? -7.722 -3.855 -9.513 1.00 77.06 204 GLN A C 1
ATOM 1563 O O . GLN A 1 204 ? -7.830 -2.631 -9.541 1.00 77.06 204 GLN A O 1
ATOM 1568 N N . ARG A 1 205 ? -7.224 -4.541 -10.542 1.00 72.62 205 ARG A N 1
ATOM 1569 C CA . ARG A 1 205 ? -6.870 -3.909 -11.814 1.00 72.62 205 ARG A CA 1
ATOM 1570 C C . ARG A 1 205 ? -8.120 -3.749 -12.673 1.00 72.62 205 ARG A C 1
ATOM 1572 O O . ARG A 1 205 ? -8.908 -4.682 -12.812 1.00 72.62 205 ARG A O 1
ATOM 1579 N N . TRP A 1 206 ? -8.299 -2.561 -13.231 1.00 67.56 206 TRP A N 1
ATOM 1580 C CA . TRP A 1 206 ? -9.399 -2.217 -14.123 1.00 67.56 206 TRP A CA 1
ATOM 1581 C C . TRP A 1 206 ? -8.917 -2.211 -15.577 1.00 67.56 206 TRP A C 1
ATOM 1583 O O . TRP A 1 206 ? -7.716 -2.283 -15.864 1.00 67.56 206 TRP A O 1
ATOM 1593 N N . ARG A 1 207 ? -9.871 -2.161 -16.515 1.00 58.91 207 ARG A N 1
ATOM 1594 C CA . ARG A 1 207 ? -9.561 -1.972 -17.939 1.00 58.91 207 ARG A CA 1
ATOM 1595 C C . ARG A 1 207 ? -8.777 -0.662 -18.108 1.00 58.91 207 ARG A C 1
ATOM 1597 O O . ARG A 1 207 ? -8.926 0.242 -17.294 1.00 58.91 207 ARG A O 1
ATOM 1604 N N . GLU A 1 208 ? -7.906 -0.604 -19.116 1.00 60.50 208 GLU A N 1
ATOM 1605 C CA . GLU A 1 208 ? -7.065 0.576 -19.421 1.00 60.50 208 GLU A CA 1
ATOM 1606 C C . GLU A 1 208 ? -5.963 0.881 -18.387 1.00 60.50 208 GLU A C 1
ATOM 1608 O O . GLU A 1 208 ? -5.395 1.964 -18.372 1.00 60.50 208 GLU A O 1
ATOM 1613 N N . GLY A 1 209 ? -5.607 -0.083 -17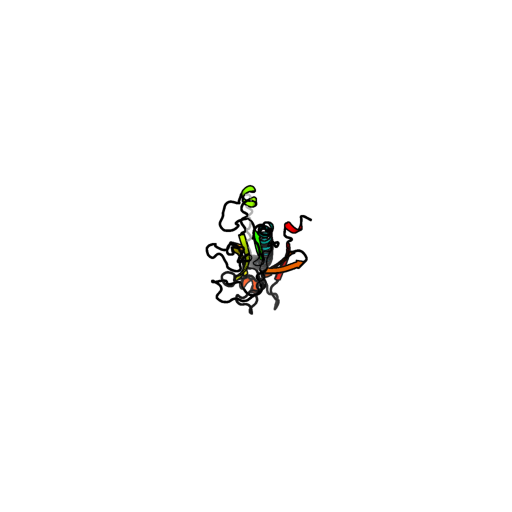.530 1.00 65.12 209 GLY A N 1
ATOM 1614 C CA . GLY A 1 209 ? -4.447 0.048 -16.640 1.00 65.12 209 GLY A CA 1
ATOM 1615 C C . GLY A 1 209 ? -4.691 0.865 -15.369 1.00 65.12 209 GLY A C 1
ATOM 1616 O O . GLY A 1 209 ? -3.752 1.060 -14.598 1.00 65.12 209 GLY A O 1
ATOM 1617 N N . ALA A 1 210 ? -5.932 1.286 -15.112 1.00 74.31 210 ALA A N 1
ATOM 1618 C CA . ALA A 1 210 ? -6.334 1.846 -13.827 1.00 74.31 210 ALA A CA 1
ATOM 1619 C C . ALA A 1 210 ? -6.310 0.786 -12.708 1.00 74.31 210 ALA A C 1
ATOM 1621 O O . ALA A 1 210 ? -6.498 -0.413 -12.937 1.00 74.31 210 ALA A O 1
ATOM 1622 N N . LEU A 1 211 ? -6.095 1.240 -11.477 1.00 80.12 211 LEU A N 1
ATOM 1623 C CA . LEU A 1 211 ? -6.105 0.429 -10.266 1.00 80.12 211 LEU A CA 1
ATOM 1624 C C . LEU A 1 211 ? -7.170 0.942 -9.305 1.00 80.12 211 LEU A C 1
ATOM 1626 O O . LEU A 1 211 ? -7.147 2.102 -8.911 1.00 80.12 211 LEU A O 1
ATOM 1630 N N . GLN A 1 212 ? -8.053 0.062 -8.857 1.00 82.50 212 GLN A N 1
ATOM 1631 C CA . GLN A 1 212 ? -8.858 0.288 -7.669 1.00 82.50 212 GLN A CA 1
ATOM 1632 C C . GLN A 1 212 ? -8.087 -0.239 -6.464 1.00 82.50 212 GLN A C 1
ATOM 1634 O O . GLN A 1 212 ? -7.743 -1.417 -6.385 1.00 82.50 212 GLN A O 1
ATOM 1639 N N . ILE A 1 213 ? -7.804 0.661 -5.535 1.00 86.38 213 ILE A N 1
ATOM 1640 C CA . ILE A 1 213 ? -7.015 0.405 -4.342 1.00 86.38 213 ILE A CA 1
ATOM 1641 C C . ILE A 1 213 ? -7.939 0.590 -3.155 1.00 86.38 213 ILE A C 1
ATOM 1643 O O . ILE A 1 213 ? -8.462 1.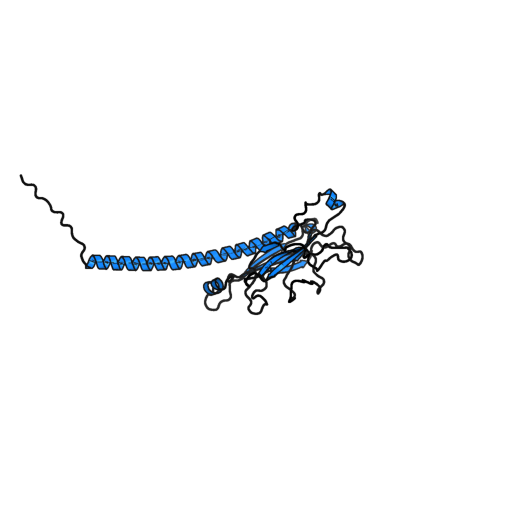680 -2.917 1.00 86.38 213 ILE A O 1
ATOM 1647 N N . THR A 1 214 ? -8.126 -0.482 -2.408 1.00 84.75 214 THR A N 1
ATOM 1648 C CA . THR A 1 214 ? -8.967 -0.518 -1.226 1.00 84.75 214 THR A CA 1
ATOM 1649 C C . THR A 1 214 ? -8.101 -0.804 -0.009 1.00 84.75 214 THR A C 1
ATOM 1651 O O . THR A 1 214 ? -7.358 -1.780 0.029 1.00 84.75 214 THR A O 1
ATOM 1654 N N . VAL A 1 215 ? -8.197 0.057 0.997 1.00 88.00 215 VAL A N 1
ATOM 1655 C CA . VAL A 1 215 ? -7.555 -0.111 2.298 1.00 88.00 215 VAL A CA 1
ATOM 1656 C C . VAL A 1 215 ? -8.641 -0.392 3.322 1.00 88.00 215 VAL A C 1
ATOM 1658 O O . VAL A 1 215 ? -9.577 0.397 3.476 1.00 88.00 215 VAL A O 1
ATOM 1661 N N . ASN A 1 216 ? -8.510 -1.513 4.025 1.00 84.62 216 ASN A N 1
ATOM 1662 C CA . ASN A 1 216 ? -9.416 -1.879 5.106 1.00 84.62 216 ASN A CA 1
ATOM 1663 C C . ASN A 1 216 ? -8.732 -1.658 6.448 1.00 84.62 216 ASN A C 1
ATOM 1665 O O . ASN A 1 216 ? -7.583 -2.055 6.645 1.00 84.62 216 ASN A O 1
ATOM 1669 N N . VAL A 1 217 ? -9.454 -1.054 7.386 1.00 84.44 217 VAL A N 1
ATOM 1670 C CA . VAL A 1 217 ? -8.983 -0.857 8.757 1.00 84.44 217 VAL A CA 1
ATOM 1671 C C . VAL A 1 217 ? -10.094 -1.233 9.727 1.00 84.44 217 VAL A C 1
ATOM 1673 O O . VAL A 1 217 ? -11.240 -0.810 9.578 1.00 84.44 217 VAL A O 1
ATOM 1676 N N . SER A 1 218 ? -9.761 -2.041 10.726 1.00 76.94 218 SER A N 1
ATOM 1677 C CA . SER A 1 218 ? -10.690 -2.435 11.782 1.00 76.94 218 SER A CA 1
ATOM 1678 C C . SER A 1 218 ? -10.672 -1.458 12.955 1.00 76.94 218 SER A C 1
ATOM 1680 O O . SER A 1 218 ? -9.615 -1.007 13.387 1.00 76.94 218 SER A O 1
ATOM 1682 N N . SER A 1 219 ? -11.844 -1.198 13.541 1.00 66.38 219 SER A N 1
ATOM 1683 C CA . SER A 1 219 ? -11.984 -0.450 14.799 1.00 66.38 219 SER A CA 1
ATOM 1684 C C . SER A 1 219 ? -11.549 -1.237 16.043 1.00 66.38 219 SER A C 1
ATOM 1686 O O . SER A 1 219 ? -11.692 -0.747 17.160 1.00 66.38 219 SER A O 1
ATOM 1688 N N . ALA A 1 220 ? -11.119 -2.484 15.870 1.00 59.62 220 ALA A N 1
ATOM 1689 C CA . ALA A 1 220 ? -10.648 -3.373 16.922 1.00 59.62 220 ALA A CA 1
ATOM 1690 C C . ALA A 1 220 ? -9.149 -3.648 16.757 1.00 59.62 220 ALA A C 1
ATOM 1692 O O . ALA A 1 220 ? -8.730 -4.793 16.621 1.00 59.62 220 ALA A O 1
ATOM 1693 N N . GLN A 1 221 ? -8.370 -2.569 16.687 1.00 56.09 221 GLN A N 1
ATOM 1694 C CA . GLN A 1 221 ? -6.935 -2.602 16.400 1.00 56.09 221 GLN A CA 1
ATOM 1695 C C . GLN A 1 221 ? -6.087 -3.206 17.526 1.00 56.09 221 GLN A C 1
ATOM 1697 O O . GLN A 1 221 ? -5.015 -3.739 17.260 1.00 56.09 221 GLN A O 1
ATOM 1702 N N . ILE A 1 222 ? -6.562 -3.119 18.768 1.00 56.41 222 ILE A N 1
ATOM 1703 C CA . ILE A 1 222 ? -5.934 -3.699 19.957 1.00 56.41 222 ILE A CA 1
ATOM 1704 C C . ILE A 1 222 ? -6.975 -4.608 20.621 1.00 56.41 222 ILE A C 1
ATOM 1706 O O . ILE A 1 222 ? -8.181 -4.354 20.531 1.00 56.41 222 ILE A O 1
ATOM 1710 N N . SER A 1 223 ? -6.536 -5.661 21.315 1.00 56.53 223 SER A N 1
ATOM 1711 C CA . SER A 1 223 ? -7.413 -6.538 22.112 1.00 56.53 223 SER A CA 1
ATOM 1712 C C . SER A 1 223 ? -8.337 -5.754 23.056 1.00 56.53 223 SER A C 1
ATOM 1714 O O . SER A 1 223 ? -9.496 -6.121 23.252 1.00 56.53 223 SER A O 1
ATOM 1716 N N . ASP A 1 224 ? -7.845 -4.634 23.587 1.00 56.44 224 ASP A N 1
ATOM 1717 C CA . ASP A 1 224 ? -8.600 -3.716 24.438 1.00 56.44 224 ASP A CA 1
ATOM 1718 C C . ASP A 1 224 ? -9.716 -2.984 23.680 1.00 56.44 224 ASP A C 1
ATOM 1720 O O . ASP A 1 224 ? -10.820 -2.834 24.209 1.00 56.44 224 ASP A O 1
ATOM 1724 N N . ASP A 1 225 ? -9.477 -2.582 22.432 1.00 56.50 225 ASP A N 1
ATOM 1725 C CA . ASP A 1 225 ? -10.462 -1.886 21.598 1.00 56.50 225 ASP A CA 1
ATOM 1726 C C . ASP A 1 225 ? -11.541 -2.833 21.070 1.00 56.50 225 ASP A C 1
ATOM 1728 O O . ASP A 1 225 ? -12.709 -2.445 20.978 1.00 56.50 225 ASP A O 1
ATOM 1732 N N . LEU A 1 226 ? -11.183 -4.091 20.783 1.00 55.38 226 LEU A N 1
ATOM 1733 C CA . LEU A 1 226 ? -12.137 -5.151 20.441 1.00 55.38 226 LEU A CA 1
ATOM 1734 C C . LEU A 1 226 ? -13.166 -5.342 21.565 1.00 55.38 226 LEU A C 1
ATOM 1736 O O . LEU A 1 226 ? -14.365 -5.445 21.306 1.00 55.38 226 LEU A O 1
ATOM 1740 N N . ASN A 1 227 ? -12.702 -5.352 22.816 1.00 55.81 227 ASN A N 1
ATOM 1741 C CA . ASN A 1 227 ? -13.561 -5.538 23.981 1.00 55.81 227 ASN A CA 1
ATOM 1742 C C . ASN A 1 227 ? -14.368 -4.276 24.324 1.00 55.81 227 ASN A C 1
ATOM 1744 O O . ASN A 1 227 ? -15.523 -4.390 24.728 1.00 55.81 227 ASN A O 1
ATOM 1748 N N . ARG A 1 228 ? -13.809 -3.073 24.120 1.00 55.31 228 ARG A N 1
ATOM 1749 C CA . ARG A 1 228 ? -14.510 -1.796 24.369 1.00 55.31 228 ARG A CA 1
ATOM 1750 C C . ARG A 1 228 ? -15.569 -1.458 23.318 1.00 55.31 228 ARG A C 1
ATOM 1752 O O . ARG A 1 228 ? -16.543 -0.786 23.649 1.00 55.31 228 ARG A O 1
ATOM 1759 N N . ASN A 1 229 ? -15.389 -1.898 22.071 1.00 53.47 229 ASN A N 1
ATOM 1760 C CA . ASN A 1 229 ? -16.284 -1.567 20.956 1.00 53.47 229 ASN A CA 1
ATOM 1761 C C . ASN A 1 229 ? -17.297 -2.667 20.600 1.00 53.47 229 ASN A C 1
ATOM 1763 O O . ASN A 1 229 ? -18.128 -2.446 19.717 1.00 53.47 229 ASN A O 1
ATOM 1767 N N . ARG A 1 230 ? -17.271 -3.819 21.282 1.00 49.12 230 ARG A N 1
ATOM 1768 C CA . ARG A 1 230 ? -18.286 -4.869 21.136 1.00 49.12 230 ARG A CA 1
ATOM 1769 C C . ARG A 1 230 ? -19.613 -4.422 21.752 1.00 49.12 230 ARG A C 1
ATOM 1771 O O . ARG A 1 230 ? -19.788 -4.435 22.964 1.00 49.12 230 ARG A O 1
ATOM 1778 N N . THR A 1 231 ? -20.584 -4.086 20.912 1.00 47.78 231 THR A N 1
ATOM 1779 C CA . THR A 1 231 ? -22.002 -4.226 21.270 1.00 47.78 231 THR A CA 1
ATOM 1780 C C . THR A 1 231 ? -22.335 -5.713 21.197 1.00 47.78 231 THR A C 1
ATOM 1782 O O . THR A 1 231 ? -22.183 -6.287 20.125 1.00 47.78 231 THR A O 1
ATOM 1785 N N . GLU A 1 232 ? -22.660 -6.347 22.326 1.00 46.31 232 GLU A N 1
ATOM 1786 C CA . GLU A 1 232 ? -23.233 -7.703 22.466 1.00 46.31 232 GLU A CA 1
ATOM 1787 C C . GLU A 1 232 ? -23.184 -8.573 21.187 1.00 46.31 232 GLU A C 1
ATOM 1789 O O . GLU A 1 232 ? -24.072 -8.531 20.342 1.00 46.31 232 GLU A O 1
ATOM 1794 N N . GLY A 1 233 ? -22.096 -9.330 21.003 1.00 47.84 233 GLY A N 1
ATOM 1795 C CA . GLY A 1 233 ? -21.965 -10.308 19.910 1.00 47.84 233 GLY A CA 1
ATOM 1796 C C . GLY A 1 233 ? -21.630 -9.773 18.506 1.00 47.84 233 GLY A C 1
ATOM 1797 O O . GLY A 1 233 ? -21.438 -10.580 17.601 1.00 47.84 233 GLY A O 1
ATOM 1798 N N . SER A 1 234 ? -21.511 -8.459 18.293 1.00 50.16 234 SER A N 1
ATOM 1799 C CA . SER A 1 234 ? -21.248 -7.894 16.956 1.00 50.16 234 SER A CA 1
ATOM 1800 C C . SER A 1 234 ? -19.772 -7.929 16.527 1.00 50.16 234 SER A C 1
ATOM 1802 O O . SER A 1 234 ? -18.844 -7.756 17.324 1.00 50.16 234 SER A O 1
ATOM 1804 N N . THR A 1 235 ? -19.570 -8.169 15.229 1.00 54.97 235 THR A N 1
ATOM 1805 C CA . THR A 1 235 ? -18.293 -8.071 14.509 1.00 54.97 235 THR A CA 1
ATOM 1806 C C . THR A 1 235 ? -17.696 -6.662 14.629 1.00 54.97 235 THR A C 1
ATOM 1808 O O . THR A 1 235 ? -18.456 -5.691 14.629 1.00 54.97 235 THR A O 1
ATOM 1811 N N . PRO A 1 236 ? -16.359 -6.516 14.711 1.00 61.97 236 PRO A N 1
ATOM 1812 C CA . PRO A 1 236 ? -15.718 -5.203 14.766 1.00 61.97 236 PRO A CA 1
ATOM 1813 C C . PRO A 1 236 ? -16.114 -4.339 13.561 1.00 61.97 236 PRO A C 1
ATOM 1815 O O . PRO A 1 236 ? -16.328 -4.858 12.465 1.00 61.97 236 PRO A O 1
ATOM 1818 N N . ILE A 1 237 ? -16.220 -3.020 13.758 1.00 67.44 237 ILE A N 1
ATOM 1819 C CA . ILE A 1 237 ? -16.555 -2.102 12.666 1.00 67.44 237 ILE A CA 1
ATOM 1820 C C . ILE A 1 237 ? -15.372 -2.074 11.706 1.00 67.44 237 ILE A C 1
ATOM 1822 O O . ILE A 1 237 ? -14.261 -1.695 12.081 1.00 67.44 237 ILE A O 1
ATOM 1826 N N . VAL A 1 238 ? -15.630 -2.461 10.463 1.00 75.50 238 VAL A N 1
ATOM 1827 C CA . VAL A 1 238 ? -14.661 -2.380 9.376 1.00 75.50 238 VAL A CA 1
ATOM 1828 C C . VAL A 1 238 ? -14.881 -1.071 8.639 1.00 75.50 238 VAL A C 1
ATOM 1830 O O . VAL A 1 238 ? -15.993 -0.766 8.207 1.00 75.50 238 VAL A O 1
ATOM 1833 N N . ILE A 1 239 ? -13.816 -0.290 8.506 1.00 79.75 239 ILE A N 1
ATOM 1834 C CA . ILE A 1 239 ? -13.791 0.904 7.674 1.00 79.75 239 ILE A CA 1
ATOM 1835 C C . ILE A 1 239 ? -13.047 0.550 6.395 1.00 79.75 239 ILE A C 1
ATOM 1837 O O . ILE A 1 239 ? -11.851 0.262 6.413 1.00 79.75 239 ILE A O 1
ATOM 1841 N N . THR A 1 240 ? -13.777 0.589 5.287 1.00 84.31 240 THR A N 1
ATOM 1842 C CA . THR A 1 240 ? -13.255 0.337 3.947 1.00 84.31 240 THR A CA 1
ATOM 1843 C C . THR A 1 240 ? -13.119 1.661 3.219 1.00 84.31 240 THR A C 1
ATOM 1845 O O . THR A 1 240 ? -14.098 2.383 3.031 1.00 84.31 240 THR A O 1
ATOM 1848 N N . MET A 1 241 ? -11.901 1.986 2.801 1.00 87.50 241 MET A N 1
ATOM 1849 C CA . MET A 1 241 ? -11.612 3.178 2.012 1.00 87.50 241 MET A CA 1
ATOM 1850 C C . MET A 1 241 ? -11.121 2.758 0.646 1.00 87.50 241 MET A C 1
ATOM 1852 O O . MET A 1 241 ? -10.234 1.920 0.547 1.00 87.50 241 MET A O 1
ATOM 1856 N N . THR A 1 242 ? -11.686 3.341 -0.404 1.00 85.00 242 THR A N 1
ATOM 1857 C CA . THR A 1 242 ? -11.336 2.980 -1.775 1.00 85.00 242 THR A CA 1
ATOM 1858 C C . THR A 1 242 ? -10.966 4.215 -2.571 1.00 85.00 242 THR A C 1
ATOM 1860 O O . THR A 1 242 ? -11.616 5.253 -2.466 1.00 85.00 242 THR A O 1
ATOM 1863 N N . SER A 1 243 ? -9.921 4.085 -3.377 1.00 87.69 243 SER A N 1
ATOM 1864 C CA . SER A 1 243 ? -9.485 5.084 -4.337 1.00 87.69 243 SER A CA 1
ATOM 1865 C C . SER A 1 243 ? -9.217 4.421 -5.681 1.00 87.69 243 SER A C 1
ATOM 1867 O O . SER A 1 243 ? -8.798 3.267 -5.734 1.00 87.69 243 SER A O 1
ATOM 1869 N N . ILE A 1 244 ? -9.461 5.151 -6.765 1.00 84.56 244 ILE A N 1
ATOM 1870 C CA . ILE A 1 244 ? -9.076 4.734 -8.109 1.00 84.56 244 ILE A CA 1
ATOM 1871 C C . ILE A 1 244 ? -7.855 5.553 -8.502 1.00 84.56 244 ILE A C 1
ATOM 1873 O O . ILE A 1 244 ? -7.865 6.780 -8.427 1.00 84.56 244 ILE A O 1
ATOM 1877 N N . TYR A 1 245 ? -6.802 4.855 -8.900 1.00 84.06 245 TYR A N 1
ATOM 1878 C CA . TYR A 1 245 ? -5.570 5.425 -9.402 1.00 84.06 245 TYR A CA 1
ATOM 1879 C C . TYR A 1 245 ? -5.440 5.126 -10.894 1.00 84.06 245 TYR A C 1
ATOM 1881 O O . TYR A 1 245 ? -5.487 3.967 -11.306 1.00 84.06 245 TYR A O 1
ATOM 1889 N N . GLN A 1 246 ? -5.234 6.166 -11.695 1.00 81.69 246 GLN A N 1
ATOM 1890 C CA . GLN A 1 246 ? -4.920 6.039 -13.112 1.00 81.69 246 GLN A CA 1
ATOM 1891 C C . GLN A 1 246 ? -3.474 6.494 -13.338 1.00 81.69 246 GLN A C 1
ATOM 1893 O O . GLN A 1 246 ? -3.146 7.634 -12.994 1.00 81.69 246 GLN A O 1
ATOM 1898 N N . PRO A 1 247 ? -2.598 5.625 -13.880 1.00 73.19 247 PRO A N 1
ATOM 1899 C CA . PRO A 1 247 ? -1.225 6.004 -14.186 1.00 73.19 247 PRO A CA 1
ATOM 1900 C C . PRO A 1 247 ? -1.179 7.218 -15.124 1.00 73.19 247 PRO A C 1
ATOM 1902 O O . PRO A 1 247 ? -1.993 7.288 -16.050 1.00 73.19 247 PRO A O 1
ATOM 1905 N N . PRO A 1 248 ? -0.222 8.154 -14.963 1.00 68.19 248 PRO A N 1
ATOM 1906 C CA . PRO A 1 248 ? -0.254 9.439 -15.660 1.00 68.19 248 PRO A CA 1
ATOM 1907 C C . PRO A 1 248 ? -0.128 9.278 -17.176 1.00 68.19 248 PRO A C 1
ATOM 1909 O O . PRO A 1 248 ? -0.601 10.123 -17.924 1.00 68.19 248 PRO A O 1
ATOM 1912 N N . ILE A 1 249 ? 0.459 8.167 -17.634 1.00 64.38 249 ILE A N 1
ATOM 1913 C CA . ILE A 1 249 ? 0.595 7.833 -19.053 1.00 64.38 249 ILE A CA 1
ATOM 1914 C C . ILE A 1 249 ? -0.751 7.666 -19.774 1.00 64.38 249 ILE A C 1
ATOM 1916 O O . ILE A 1 249 ? -0.827 7.914 -20.972 1.00 64.38 249 ILE A O 1
ATOM 1920 N N . PHE A 1 250 ? -1.820 7.308 -19.059 1.00 56.72 250 PHE A N 1
ATOM 1921 C CA . PHE A 1 250 ? -3.159 7.192 -19.642 1.00 56.72 250 PHE A CA 1
ATOM 1922 C C . PHE A 1 250 ? -3.918 8.529 -19.689 1.00 56.72 250 PHE A C 1
ATOM 1924 O O . PHE A 1 250 ? -4.973 8.591 -20.307 1.00 56.72 250 PHE A O 1
ATOM 1931 N N . ASN A 1 251 ? -3.382 9.603 -19.094 1.00 52.41 251 ASN A N 1
ATOM 1932 C CA . ASN A 1 251 ? -3.990 10.942 -19.123 1.00 52.41 251 ASN A CA 1
ATOM 1933 C C . ASN A 1 251 ? -3.508 11.805 -20.306 1.00 52.41 251 ASN A C 1
ATOM 1935 O O . ASN A 1 251 ? -3.859 12.980 -20.377 1.00 52.41 251 ASN A O 1
ATOM 1939 N N . VAL A 1 252 ? -2.670 11.261 -21.197 1.00 46.50 252 VAL A N 1
ATOM 1940 C CA . VAL A 1 252 ? -2.032 12.000 -22.309 1.00 46.50 252 VAL A CA 1
ATOM 1941 C C . VAL A 1 252 ? -2.605 11.592 -23.677 1.00 46.50 252 VAL A C 1
ATOM 1943 O O . VAL A 1 252 ? -1.898 11.637 -24.680 1.00 46.50 252 VAL A O 1
ATOM 1946 N N . GLN A 1 253 ? -3.870 11.168 -23.730 1.00 37.50 253 GLN A N 1
ATOM 1947 C CA . GLN A 1 253 ? -4.584 10.950 -24.995 1.00 37.50 253 GLN A CA 1
ATOM 1948 C C . GLN A 1 253 ? -5.462 12.144 -25.352 1.00 37.50 253 GLN A C 1
ATOM 1950 O O . GLN A 1 253 ? -6.192 12.624 -24.457 1.00 37.50 253 GLN A O 1
#

pLDDT: mean 74.71, std 15.0, range [37.5, 93.19]

Radius of gyration: 30.6 Å; chains: 1; bounding box: 50×75×106 Å

Secondary structure (DSSP, 8-state):
-----------PPPHHHHHHHHHHHHHHHHHHHHHHHHHHHHHHHHHHHHHHHHHHHHHHHHHHHHHTT----SS-B-TTS-B---SEE---TT----TT-SS-------EEEEESS-SSS-PPPPPHHHHHHS---EEEEEEEEEPGGG-SEEEEEEEBPPP-SS-SS--SB-TTSPPEEEEEEEBEE-TTSTTSEE-SEEEEEPGGG-EEEEEEEES--SHHHHHHH--TTPPPPEEEEEEEE--GGGG--

Sequence (253 aa):
MGIPQTSLRRRGFTIIEILVVLGVSSLLLVLLAAMFRTGMWEVSRSSGRIEVVRMGRQALDNIQRYLASTVPPTNLTDPGGNTVTEAIYVPLETDIYDPNASTNPSPTSRIMFYTPMDHLTGAAMPGARQLQTNPVNFAYEISLIPGQNNEGQDLVLRKMQSPTNADPRPVTYDTSVQPRYLARRLGIPDSAASGGYRDGLVVQRWREGALQITVNVSSAQISDDLNRNRTEGSTPIVITMTSIYQPPIFNVQ